Protein AF-A0A928P9W9-F1 (afdb_monomer_lite)

Structure (mmCIF, N/CA/C/O backbone):
data_AF-A0A928P9W9-F1
#
_entry.id   AF-A0A928P9W9-F1
#
loop_
_atom_site.group_PDB
_atom_site.id
_atom_site.type_symbol
_atom_site.label_atom_id
_atom_site.label_alt_id
_atom_site.label_comp_id
_atom_site.label_asym_id
_atom_site.label_entity_id
_atom_site.label_seq_id
_atom_site.pdbx_PDB_ins_code
_atom_site.Cartn_x
_atom_site.Cartn_y
_atom_site.Cartn_z
_atom_site.occupancy
_atom_site.B_iso_or_equiv
_atom_site.auth_seq_id
_atom_site.auth_comp_id
_atom_site.auth_asym_id
_atom_site.auth_atom_id
_atom_site.pdbx_PDB_model_num
ATOM 1 N N . MET A 1 1 ? -30.518 4.451 12.034 1.00 41.06 1 MET A N 1
ATOM 2 C CA . MET A 1 1 ? -30.847 3.120 12.603 1.00 41.06 1 MET A CA 1
ATOM 3 C C . MET A 1 1 ? -29.554 2.446 13.104 1.00 41.06 1 MET A C 1
ATOM 5 O O . MET A 1 1 ? -29.200 1.373 12.666 1.00 41.06 1 MET A O 1
ATOM 9 N N . MET A 1 2 ? -28.668 3.089 13.868 1.00 36.94 2 MET A N 1
ATOM 10 C CA . MET A 1 2 ? -28.712 3.422 15.308 1.00 36.94 2 MET A CA 1
ATOM 11 C C . MET A 1 2 ? -28.886 2.250 16.304 1.00 36.94 2 MET A C 1
ATOM 13 O O . MET A 1 2 ? -29.375 2.470 17.405 1.00 36.94 2 MET A O 1
ATOM 17 N N . LYS A 1 3 ? -28.492 1.011 15.954 1.00 35.53 3 LYS A N 1
ATOM 18 C CA . LYS A 1 3 ? -28.578 -0.139 16.889 1.00 35.53 3 LYS A CA 1
ATOM 19 C C . LYS A 1 3 ? -27.293 -0.951 17.141 1.00 35.53 3 LYS A C 1
ATOM 21 O O . LYS A 1 3 ? -27.354 -1.866 17.950 1.00 35.53 3 LYS A O 1
ATOM 26 N N . ARG A 1 4 ? -26.139 -0.638 16.531 1.00 38.34 4 ARG A N 1
ATOM 27 C CA . ARG A 1 4 ? -24.916 -1.474 16.668 1.00 38.34 4 ARG A CA 1
ATOM 28 C C . ARG A 1 4 ? -23.719 -0.844 17.401 1.00 38.34 4 ARG A C 1
ATOM 30 O O . ARG A 1 4 ? -22.792 -1.563 17.735 1.00 38.34 4 ARG A O 1
ATOM 37 N N . ILE A 1 5 ? -23.755 0.451 17.731 1.00 35.84 5 ILE A N 1
ATOM 38 C CA . ILE A 1 5 ? -22.604 1.164 18.338 1.00 35.84 5 ILE A CA 1
ATOM 39 C C . ILE A 1 5 ? -22.653 1.196 19.882 1.00 35.84 5 ILE A C 1
ATOM 41 O O . ILE A 1 5 ? -21.651 1.455 20.538 1.00 35.84 5 ILE A O 1
ATOM 45 N N . VAL A 1 6 ? -23.786 0.854 20.501 1.00 33.38 6 VAL A N 1
ATOM 46 C CA . VAL A 1 6 ? -23.951 0.980 21.965 1.00 33.38 6 VAL A CA 1
ATOM 47 C C . VAL A 1 6 ? -23.274 -0.156 22.758 1.00 33.38 6 VAL A C 1
ATOM 49 O O . VAL A 1 6 ? -22.995 0.021 23.937 1.00 33.38 6 VAL A O 1
ATOM 52 N N . ALA A 1 7 ? -22.941 -1.298 22.143 1.00 35.22 7 ALA A N 1
ATOM 53 C CA . ALA A 1 7 ? -22.433 -2.460 22.887 1.00 35.22 7 ALA A CA 1
ATOM 54 C C . ALA A 1 7 ? -20.916 -2.429 23.177 1.00 35.22 7 ALA A C 1
ATOM 56 O O . ALA A 1 7 ? -20.499 -2.859 24.247 1.00 35.22 7 ALA A O 1
ATOM 57 N N . VAL A 1 8 ? -20.090 -1.889 22.271 1.00 36.28 8 VAL A N 1
ATOM 58 C CA . VAL A 1 8 ? -18.615 -1.964 22.390 1.00 36.28 8 VAL A CA 1
ATOM 59 C C . VAL A 1 8 ? -18.043 -0.844 23.270 1.00 36.28 8 VAL A C 1
ATOM 61 O O . VAL A 1 8 ? -17.098 -1.061 24.021 1.00 36.28 8 VAL A O 1
ATOM 64 N N . VAL A 1 9 ? -18.662 0.341 23.267 1.00 35.19 9 VAL A N 1
ATOM 65 C CA . VAL A 1 9 ? -18.223 1.474 24.108 1.00 35.19 9 VAL A CA 1
ATOM 66 C C . VAL A 1 9 ? -18.707 1.336 25.561 1.00 35.19 9 VAL A C 1
ATOM 68 O O . VAL A 1 9 ? -18.070 1.851 26.476 1.00 35.19 9 VAL A O 1
ATOM 71 N N . ALA A 1 10 ? -19.781 0.577 25.807 1.00 37.34 10 ALA A N 1
ATOM 72 C CA . ALA A 1 10 ? -20.255 0.296 27.163 1.00 37.34 10 ALA A CA 1
ATOM 73 C C . ALA A 1 10 ? -19.331 -0.665 27.937 1.00 37.34 10 ALA A C 1
ATOM 75 O O . ALA A 1 10 ? -19.242 -0.553 29.155 1.00 37.34 10 ALA A O 1
ATOM 76 N N . ALA A 1 11 ? -18.604 -1.559 27.256 1.00 41.28 11 ALA A N 1
ATOM 77 C CA . ALA A 1 11 ? -17.708 -2.512 27.914 1.00 41.28 11 ALA A CA 1
ATOM 78 C C . ALA A 1 11 ? -16.382 -1.879 28.385 1.00 41.28 11 ALA A C 1
ATOM 80 O O . ALA A 1 11 ? -15.857 -2.276 29.421 1.00 41.28 11 ALA A O 1
ATOM 81 N N . LEU A 1 12 ? -15.866 -0.856 27.687 1.00 41.59 12 LEU A N 1
ATOM 82 C CA . LEU A 1 12 ? -14.620 -0.175 28.082 1.00 41.59 12 LEU A CA 1
ATOM 83 C C . LEU A 1 12 ? -14.811 0.905 29.166 1.00 41.59 12 LEU A C 1
ATOM 85 O O . LEU A 1 12 ? -13.871 1.211 29.895 1.00 41.59 12 LEU A O 1
ATOM 89 N N . LEU A 1 13 ? -16.013 1.475 29.306 1.00 40.91 13 LEU A N 1
ATOM 90 C CA . LEU A 1 13 ? -16.315 2.535 30.286 1.00 40.91 13 LEU A CA 1
ATOM 91 C C . LEU A 1 13 ? -16.830 2.023 31.643 1.00 40.91 13 LEU A C 1
ATOM 93 O O . LEU A 1 13 ? -17.090 2.825 32.539 1.00 40.91 13 LEU A O 1
ATOM 97 N N . LEU A 1 14 ? -16.930 0.707 31.835 1.00 44.78 14 LEU A N 1
ATOM 98 C CA . LEU A 1 14 ? -17.356 0.094 33.100 1.00 44.78 14 LEU A CA 1
ATOM 99 C C . LEU A 1 14 ? -16.199 -0.247 34.055 1.00 44.78 14 LEU A C 1
ATOM 101 O O . LEU A 1 14 ? -16.451 -0.715 35.157 1.00 44.78 14 LEU A O 1
ATOM 105 N N . CYS A 1 15 ? -14.943 0.036 33.691 1.00 46.66 15 CYS A N 1
ATOM 106 C CA . CYS A 1 15 ? -13.786 -0.295 34.536 1.00 46.66 15 CYS A CA 1
ATOM 107 C C . CYS A 1 15 ? -13.430 0.798 35.573 1.00 46.66 15 CYS A C 1
ATOM 109 O O . CYS A 1 15 ? -12.714 0.534 36.534 1.00 46.66 15 CYS A O 1
ATOM 111 N N . LEU A 1 16 ? -13.946 2.031 35.434 1.00 44.78 16 LEU A N 1
ATOM 112 C CA . LEU A 1 16 ? -13.566 3.163 36.302 1.00 44.78 16 LEU A CA 1
ATOM 113 C C . LEU A 1 16 ? -14.567 3.513 37.420 1.00 44.78 16 LEU A C 1
ATOM 115 O O . LEU A 1 16 ? -14.406 4.537 38.083 1.00 44.78 16 LEU A O 1
ATOM 119 N N . SER A 1 17 ? -15.586 2.684 37.663 1.00 43.94 17 SER A N 1
ATOM 120 C CA . SER A 1 17 ? -16.559 2.910 38.748 1.00 43.94 17 SER A CA 1
ATOM 121 C C . SER A 1 17 ? -16.782 1.713 39.678 1.00 43.94 17 SER A C 1
ATOM 123 O O . SER A 1 17 ? -17.616 1.790 40.583 1.00 43.94 17 SER A O 1
ATOM 125 N N . CYS A 1 18 ? -15.989 0.645 39.567 1.00 41.88 18 CYS A N 1
ATOM 126 C CA . CYS A 1 18 ? -16.086 -0.516 40.453 1.00 41.88 18 CYS A CA 1
ATOM 127 C C . CYS A 1 18 ? -15.402 -0.264 41.808 1.00 41.88 18 CYS A C 1
ATOM 129 O O . CYS A 1 18 ? -14.441 -0.924 42.189 1.00 41.88 18 CYS A O 1
ATOM 131 N N . VAL A 1 19 ? -15.962 0.648 42.603 1.00 45.56 19 VAL A N 1
ATOM 132 C CA . VAL A 1 19 ? -15.661 0.831 44.038 1.00 45.56 19 VAL A CA 1
ATOM 133 C C . VAL A 1 19 ? -16.202 -0.355 44.884 1.00 45.56 19 VAL A C 1
ATOM 135 O O . VAL A 1 19 ? -16.338 -0.251 46.100 1.00 45.56 19 VAL A O 1
ATOM 138 N N . ALA A 1 20 ? -16.490 -1.518 44.278 1.00 51.03 20 ALA A N 1
ATOM 139 C CA . ALA A 1 20 ? -17.217 -2.622 44.917 1.00 51.03 20 ALA A CA 1
ATOM 140 C C . ALA A 1 20 ? -16.591 -4.031 44.818 1.00 51.03 20 ALA A C 1
ATOM 142 O O . ALA A 1 20 ? -17.144 -4.945 45.420 1.00 51.03 20 ALA A O 1
ATOM 143 N N . CYS A 1 21 ? -15.433 -4.243 44.185 1.00 44.84 21 CYS A N 1
ATOM 144 C CA . CYS A 1 21 ? -14.754 -5.552 44.221 1.00 44.84 21 CYS A CA 1
ATOM 145 C C . CYS A 1 21 ? -13.629 -5.579 45.271 1.00 44.84 21 CYS A C 1
ATOM 147 O O . CYS A 1 21 ? -12.460 -5.805 44.980 1.00 44.84 21 CYS A O 1
ATOM 149 N N . LYS A 1 22 ? -13.979 -5.331 46.540 1.00 57.56 22 LYS A N 1
ATOM 150 C CA . LYS A 1 22 ? -13.127 -5.680 47.688 1.00 57.56 22 LYS A CA 1
ATOM 151 C C . LYS A 1 22 ? -13.571 -7.037 48.227 1.00 57.56 22 LYS A C 1
ATOM 153 O O . LYS A 1 22 ? -14.550 -7.084 48.964 1.00 57.56 22 LYS A O 1
ATOM 158 N N . GLY A 1 23 ? -12.832 -8.112 47.933 1.00 61.03 23 GLY A N 1
ATOM 159 C CA . GLY A 1 23 ? -12.861 -9.265 48.842 1.00 61.03 23 GLY A CA 1
ATOM 160 C C . GLY A 1 23 ? -12.518 -10.657 48.325 1.00 61.03 23 GLY A C 1
ATOM 161 O O . GLY A 1 23 ? -12.465 -11.551 49.162 1.00 61.03 23 GLY A O 1
ATOM 162 N N . HIS A 1 24 ? -12.277 -10.883 47.034 1.00 73.81 24 HIS A N 1
ATOM 163 C CA . HIS A 1 24 ? -11.923 -12.228 46.567 1.00 73.81 24 HIS A CA 1
ATOM 164 C C . HIS A 1 24 ? -10.738 -12.204 45.606 1.00 73.81 24 HIS A C 1
ATOM 166 O O . HIS A 1 24 ? -10.474 -11.208 44.933 1.00 73.81 24 HIS A O 1
ATOM 172 N N . THR A 1 25 ? -9.981 -13.297 45.600 1.00 81.62 25 THR A N 1
ATOM 173 C CA . THR A 1 25 ? -8.922 -13.520 44.622 1.00 81.62 25 THR A CA 1
ATOM 174 C C . THR A 1 25 ? -9.573 -14.007 43.339 1.00 81.62 25 THR A C 1
ATOM 176 O O . THR A 1 25 ? -10.288 -15.008 43.346 1.00 81.62 25 THR A O 1
ATOM 179 N N . HIS A 1 26 ? -9.319 -13.304 42.241 1.00 82.94 26 HIS A N 1
ATOM 180 C CA . HIS A 1 26 ? -9.860 -13.684 40.948 1.00 82.94 26 HIS A CA 1
ATOM 181 C C . HIS A 1 26 ? -9.295 -15.038 40.514 1.00 82.94 26 HIS A C 1
ATOM 183 O O . HIS A 1 26 ? -8.087 -15.185 40.327 1.00 82.94 26 HIS A O 1
ATOM 189 N N . THR A 1 27 ? -10.183 -16.019 40.357 1.00 89.44 27 THR A N 1
ATOM 190 C CA . THR A 1 27 ? -9.836 -17.349 39.851 1.00 89.44 27 THR A CA 1
ATOM 191 C C . THR A 1 27 ? -10.190 -17.406 38.365 1.00 89.44 27 THR A C 1
ATOM 193 O O . THR A 1 27 ? -11.376 -17.308 38.038 1.00 89.44 27 THR A O 1
ATOM 196 N N . PRO A 1 28 ? -9.207 -17.532 37.453 1.00 89.56 28 PRO A N 1
ATOM 197 C CA . PRO A 1 28 ? -9.479 -17.588 36.023 1.00 89.56 28 PRO A CA 1
ATOM 198 C C . PRO A 1 28 ? -10.284 -18.834 35.656 1.00 89.56 28 PRO A C 1
ATOM 200 O O . PRO A 1 28 ? -9.898 -19.947 36.011 1.00 89.56 28 PRO A O 1
ATOM 203 N N . GLY A 1 29 ? -11.388 -18.637 34.937 1.00 91.06 29 GLY A N 1
ATOM 204 C CA . GLY A 1 29 ? -12.153 -19.709 34.311 1.00 91.06 29 GLY A CA 1
ATOM 205 C C . GLY A 1 29 ? -11.536 -20.191 32.999 1.00 91.06 29 GLY A C 1
ATOM 206 O O . GLY A 1 29 ? -10.377 -19.909 32.680 1.00 91.06 29 GLY A O 1
ATOM 207 N N . ASP A 1 30 ? -12.333 -20.919 32.222 1.00 95.31 30 ASP A N 1
ATOM 208 C CA . ASP A 1 30 ? -11.927 -21.396 30.903 1.00 95.31 30 ASP A CA 1
ATOM 209 C C . ASP A 1 30 ? -11.826 -20.252 29.885 1.00 95.31 30 ASP A C 1
ATOM 211 O O . ASP A 1 30 ? -12.421 -19.183 30.041 1.00 95.31 30 ASP A O 1
ATOM 215 N N . TRP A 1 31 ? -11.053 -20.489 28.823 1.00 92.94 31 TRP A N 1
ATOM 216 C CA . TRP A 1 31 ? -10.989 -19.572 27.691 1.00 92.94 31 TRP A CA 1
ATOM 217 C C . TRP A 1 31 ? -12.330 -19.540 26.956 1.00 92.94 31 TRP A C 1
ATOM 219 O O . TRP A 1 31 ? -12.832 -20.575 26.518 1.00 92.94 31 TRP A O 1
ATOM 229 N N . VAL A 1 32 ? -12.853 -18.335 26.763 1.00 91.12 32 VAL A N 1
ATOM 230 C CA . VAL A 1 32 ? -14.015 -18.030 25.935 1.00 91.12 32 VAL A CA 1
ATOM 231 C C . VAL A 1 32 ? -13.528 -17.307 24.686 1.00 91.12 32 VAL A C 1
ATOM 233 O O . VAL A 1 32 ? -12.766 -16.344 24.778 1.00 91.12 32 VAL A O 1
ATOM 236 N N . THR A 1 33 ? -13.944 -17.786 23.517 1.00 89.56 33 THR A N 1
ATOM 237 C CA . THR A 1 33 ? -13.624 -17.149 22.238 1.00 89.56 33 THR A CA 1
ATOM 238 C C . THR A 1 33 ? -14.549 -15.960 22.009 1.00 89.56 33 THR A C 1
ATOM 240 O O . THR A 1 33 ? -15.768 -16.117 21.988 1.00 89.56 33 THR A O 1
ATOM 243 N N . ASP A 1 34 ? -13.965 -14.777 21.830 1.00 77.31 34 ASP A N 1
ATOM 244 C CA . ASP A 1 34 ? -14.693 -13.542 21.520 1.00 77.31 34 ASP A CA 1
ATOM 245 C C . ASP A 1 34 ? -14.859 -13.363 20.015 1.00 77.31 34 ASP A C 1
ATOM 247 O O . ASP A 1 34 ? -15.929 -13.001 19.526 1.00 77.31 34 ASP A O 1
ATOM 251 N N . LEU A 1 35 ? -13.774 -13.627 19.288 1.00 71.19 35 LEU A N 1
ATOM 252 C CA . LEU A 1 35 ? -13.701 -13.564 17.841 1.00 71.19 35 LEU A CA 1
ATOM 253 C C . LEU A 1 35 ? -12.920 -14.777 17.349 1.00 71.19 35 LEU A C 1
ATOM 255 O O . LEU A 1 35 ? -11.779 -14.993 17.759 1.00 71.19 35 LEU A O 1
ATOM 259 N N . GLU A 1 36 ? -13.533 -15.558 16.467 1.00 77.12 36 GLU A N 1
ATOM 260 C CA . GLU A 1 36 ? -12.864 -16.686 15.822 1.00 77.12 36 GLU A CA 1
ATOM 261 C C . GLU A 1 36 ? -11.711 -16.190 14.940 1.00 77.12 36 GLU A C 1
ATOM 263 O O . GLU A 1 36 ? -11.822 -15.163 14.268 1.00 77.12 36 GLU A O 1
ATOM 268 N N . ALA A 1 37 ? -10.595 -16.920 14.934 1.00 67.06 37 ALA A N 1
ATOM 269 C CA . ALA A 1 37 ? -9.509 -16.632 14.002 1.00 67.06 37 ALA A CA 1
ATOM 270 C C . ALA A 1 37 ? -9.923 -16.991 12.570 1.00 67.06 37 ALA A C 1
ATOM 272 O O . ALA A 1 37 ? -10.557 -18.022 12.341 1.00 67.06 37 ALA A O 1
ATOM 273 N N . THR A 1 38 ? -9.513 -16.173 11.600 1.00 65.00 38 THR A N 1
ATOM 274 C CA . THR A 1 38 ? -9.689 -16.462 10.171 1.00 65.00 38 THR A CA 1
ATOM 275 C C . THR A 1 38 ? -8.364 -16.915 9.550 1.00 65.00 38 THR A C 1
ATOM 277 O O . THR A 1 38 ? -7.340 -17.055 10.224 1.00 65.00 38 THR A O 1
ATOM 280 N N . CYS A 1 39 ? -8.370 -17.195 8.247 1.00 61.84 39 CYS A N 1
ATOM 281 C CA . CYS A 1 39 ? -7.163 -17.518 7.479 1.00 61.84 39 CYS A CA 1
ATOM 282 C C . CYS A 1 39 ? -6.266 -16.295 7.193 1.00 61.84 39 CYS A C 1
ATOM 284 O O . CYS A 1 39 ? -5.175 -16.458 6.646 1.00 61.84 39 CYS A O 1
ATOM 286 N N . VAL A 1 40 ? -6.716 -15.080 7.540 1.00 56.81 40 VAL A N 1
ATOM 287 C CA . VAL A 1 40 ? -5.958 -13.822 7.369 1.00 56.81 40 VAL A CA 1
ATOM 288 C C . VAL A 1 40 ? -5.865 -12.980 8.644 1.00 56.81 40 VAL A C 1
ATOM 290 O O . VAL A 1 40 ? -4.886 -12.256 8.811 1.00 56.81 40 VAL A O 1
ATOM 293 N N . ALA A 1 41 ? -6.821 -13.106 9.569 1.00 59.53 41 ALA A N 1
ATOM 294 C CA . ALA A 1 41 ? -6.863 -12.343 10.811 1.00 59.53 41 ALA A CA 1
ATOM 295 C C . ALA A 1 41 ? -6.787 -13.244 12.048 1.00 59.53 41 ALA A C 1
ATOM 297 O O . ALA A 1 41 ? -7.400 -14.311 12.118 1.00 59.53 41 ALA A O 1
ATOM 298 N N . LYS A 1 42 ? -6.041 -12.787 13.057 1.00 70.19 42 LYS A N 1
ATOM 299 C CA . LYS A 1 42 ? -6.032 -13.418 14.379 1.00 70.19 42 LYS A CA 1
ATOM 300 C C . LYS A 1 42 ? -7.395 -13.235 15.051 1.00 70.19 42 LYS A C 1
ATOM 302 O O . LYS A 1 42 ? -8.000 -12.172 14.943 1.00 70.19 42 LYS A O 1
ATOM 307 N N . GLY A 1 43 ? -7.838 -14.253 15.777 1.00 77.69 43 GLY A N 1
ATOM 308 C CA . GLY A 1 43 ? -9.006 -14.169 16.652 1.00 77.69 43 GLY A CA 1
ATOM 309 C C . GLY A 1 43 ? -8.638 -13.621 18.030 1.00 77.69 43 GLY A C 1
ATOM 310 O O . GLY A 1 43 ? -7.460 -13.433 18.349 1.00 77.69 43 GLY A O 1
ATOM 311 N N . THR A 1 44 ? -9.632 -13.417 18.886 1.00 84.06 44 THR A N 1
ATOM 312 C CA . THR A 1 44 ? -9.435 -12.977 20.274 1.00 84.06 44 THR A CA 1
ATOM 313 C C . THR A 1 44 ? -10.220 -13.851 21.238 1.00 84.06 44 THR A C 1
ATOM 315 O O . THR A 1 44 ? -11.276 -14.388 20.904 1.00 84.06 44 THR A O 1
ATOM 318 N N . LYS A 1 45 ? -9.692 -13.998 22.450 1.00 90.31 45 LYS A N 1
ATOM 319 C CA . LYS A 1 45 ? -10.301 -14.767 23.534 1.00 90.31 45 LYS A CA 1
ATOM 320 C C . LYS A 1 45 ? -10.015 -14.128 24.886 1.00 90.31 45 LYS A C 1
ATOM 322 O O . LYS A 1 45 ? -9.008 -13.434 25.052 1.00 90.31 45 LYS A O 1
ATOM 327 N N . HIS A 1 46 ? -10.830 -14.454 25.878 1.00 94.19 46 HIS A N 1
ATOM 328 C CA . HIS A 1 46 ? -10.637 -14.026 27.259 1.00 94.19 46 HIS A CA 1
ATOM 329 C C . HIS A 1 46 ? -10.927 -15.148 28.260 1.00 94.19 46 HIS A C 1
ATOM 331 O O . HIS A 1 46 ? -11.553 -16.151 27.927 1.00 94.19 46 HIS A O 1
ATOM 337 N N . LYS A 1 47 ? -10.472 -14.976 29.502 1.00 90.56 47 LYS A N 1
ATOM 338 C CA . LYS A 1 47 ? -10.959 -15.725 30.665 1.00 90.56 47 LYS A CA 1
ATOM 339 C C . LYS A 1 47 ? -11.710 -14.782 31.585 1.00 90.56 47 LYS A C 1
ATOM 341 O O . LYS A 1 47 ? -11.209 -13.704 31.911 1.00 90.56 47 LYS A O 1
ATOM 346 N N . ALA A 1 48 ? -12.868 -15.225 32.051 1.00 89.75 48 ALA A N 1
ATOM 347 C CA . ALA A 1 48 ? -13.629 -14.548 33.088 1.00 89.75 48 ALA A CA 1
ATOM 348 C C . ALA A 1 48 ? -13.356 -15.183 34.461 1.00 89.75 48 ALA A C 1
ATOM 350 O O . ALA A 1 48 ? -13.096 -16.384 34.558 1.00 89.75 48 ALA A O 1
ATOM 351 N N . CYS A 1 49 ? -13.422 -14.391 35.529 1.00 89.12 49 CYS A N 1
ATOM 352 C CA . CYS A 1 49 ? -13.409 -14.890 36.897 1.00 89.12 49 CYS A CA 1
ATOM 353 C C . CYS A 1 49 ? -14.610 -15.818 37.107 1.00 89.12 49 CYS A C 1
ATOM 355 O O . CYS A 1 49 ? -15.744 -15.428 36.826 1.00 89.12 49 CYS A O 1
ATOM 357 N N . THR A 1 50 ? -14.384 -17.018 37.639 1.00 88.25 50 THR A N 1
ATOM 358 C CA . THR A 1 50 ? -15.463 -17.992 37.882 1.00 88.25 50 THR A CA 1
ATOM 359 C C . THR A 1 50 ? -16.481 -17.526 38.925 1.00 88.25 50 THR A C 1
ATOM 361 O O . THR A 1 50 ? -17.596 -18.041 38.952 1.00 88.25 50 THR A O 1
ATOM 364 N N . GLU A 1 51 ? -16.118 -16.554 39.767 1.00 86.25 51 GLU A N 1
ATOM 365 C CA . GLU A 1 51 ? -16.983 -16.029 40.827 1.00 86.25 51 GLU A CA 1
ATOM 366 C C . GLU A 1 51 ? -17.730 -14.752 40.417 1.00 86.25 51 GLU A C 1
ATOM 368 O O . GLU A 1 51 ? -18.944 -14.672 40.596 1.00 86.25 51 GLU A O 1
ATOM 373 N N . CYS A 1 52 ? -17.032 -13.750 39.868 1.00 87.62 52 CYS A N 1
ATOM 374 C CA . CYS A 1 52 ? -17.632 -12.447 39.548 1.00 87.62 52 CYS A CA 1
ATOM 375 C C . CYS A 1 52 ? -17.831 -12.176 38.050 1.00 87.62 52 CYS A C 1
ATOM 377 O O . CYS A 1 52 ? -18.469 -11.187 37.697 1.00 87.62 52 CYS A O 1
ATOM 379 N N . GLY A 1 53 ? -17.292 -13.020 37.167 1.00 81.56 53 GLY A N 1
ATOM 380 C CA . GLY A 1 53 ? -17.401 -12.853 35.717 1.00 81.56 53 GLY A CA 1
ATOM 381 C C . GLY A 1 53 ? -16.521 -11.753 35.112 1.00 81.56 53 GLY A C 1
ATOM 382 O O . GLY A 1 53 ? -16.580 -11.547 33.904 1.00 81.56 53 GLY A O 1
ATOM 383 N N . GLU A 1 54 ? -15.697 -11.051 35.900 1.00 82.50 54 GLU A N 1
ATOM 384 C CA . GLU A 1 54 ? -14.770 -10.043 35.364 1.00 82.50 54 GLU A CA 1
ATOM 385 C C . GLU A 1 54 ? -13.680 -10.683 34.500 1.00 82.50 54 GLU A C 1
ATOM 387 O O . GLU A 1 54 ? -13.166 -11.750 34.833 1.00 82.50 54 GLU A O 1
ATOM 392 N N . THR A 1 55 ? -13.294 -10.019 33.411 1.00 85.88 55 THR A N 1
ATOM 393 C CA . THR A 1 55 ? -12.188 -10.466 32.562 1.00 85.88 55 THR A CA 1
ATOM 394 C C . THR A 1 55 ? -10.866 -10.361 33.311 1.00 85.88 55 THR A C 1
ATOM 396 O O . THR A 1 55 ? -10.465 -9.278 33.730 1.00 85.88 55 THR A O 1
ATOM 399 N N . VAL A 1 56 ? -10.173 -11.488 33.454 1.00 90.69 56 VAL A N 1
ATOM 400 C CA . VAL A 1 56 ? -8.916 -11.587 34.215 1.00 90.69 56 VAL A CA 1
ATOM 401 C C . VAL A 1 56 ? -7.709 -11.852 33.323 1.00 90.69 56 VAL A C 1
ATOM 403 O O . VAL A 1 56 ? -6.590 -11.502 33.684 1.00 90.69 56 VAL A O 1
ATOM 406 N N . GLU A 1 57 ? -7.931 -12.438 32.146 1.00 89.00 57 GLU A N 1
ATOM 407 C CA . GLU A 1 57 ? -6.906 -12.652 31.125 1.00 89.00 57 GLU A CA 1
ATOM 408 C C . GLU A 1 57 ? -7.507 -12.440 29.735 1.00 89.00 57 GLU A C 1
ATOM 410 O O . GLU A 1 57 ? -8.651 -12.815 29.478 1.00 89.00 57 GLU A O 1
ATOM 415 N N . THR A 1 58 ? -6.711 -11.889 28.822 1.00 88.75 58 THR A N 1
ATOM 416 C CA . THR A 1 58 ? -7.025 -11.764 27.393 1.00 88.75 58 THR A CA 1
ATOM 417 C C . THR A 1 58 ? -5.906 -12.390 26.575 1.00 88.75 58 THR A C 1
ATOM 419 O O . THR A 1 58 ? -4.741 -12.335 26.970 1.00 88.75 58 THR A O 1
ATOM 422 N N . GLY A 1 59 ? -6.235 -12.967 25.425 1.00 81.69 59 GLY A N 1
ATOM 423 C CA . GLY A 1 59 ? -5.261 -13.585 24.538 1.00 81.69 59 GLY A CA 1
ATOM 424 C C . GLY A 1 59 ? -5.693 -13.540 23.079 1.00 81.69 59 GLY A C 1
ATOM 425 O O . GLY A 1 59 ? -6.876 -13.438 22.760 1.00 81.69 59 GLY A O 1
ATOM 426 N N . GLU A 1 60 ? -4.715 -13.647 22.189 1.00 82.12 60 GLU A N 1
ATOM 427 C CA . GLU A 1 60 ? -4.953 -13.790 20.755 1.00 82.12 60 GLU A CA 1
ATOM 428 C C . GLU A 1 60 ? -5.091 -15.272 20.381 1.00 82.12 60 GLU A C 1
ATOM 430 O O . GLU A 1 60 ? -4.479 -16.159 20.991 1.00 82.12 60 GLU A O 1
ATOM 435 N N . ILE A 1 61 ? -5.892 -15.542 19.356 1.00 80.38 61 ILE A N 1
ATOM 436 C CA . ILE A 1 61 ? -5.945 -16.825 18.661 1.00 80.38 61 ILE A CA 1
ATOM 437 C C . ILE A 1 61 ? -5.145 -16.644 17.364 1.00 80.38 61 ILE A C 1
ATOM 439 O O . ILE A 1 61 ? -5.524 -15.803 16.546 1.00 80.38 61 ILE A O 1
ATOM 443 N N . PRO A 1 62 ? -4.032 -17.374 17.161 1.00 65.88 62 PRO A N 1
ATOM 444 C CA . PRO A 1 62 ? -3.278 -17.309 15.912 1.00 65.88 62 PRO A CA 1
ATOM 445 C C . PRO A 1 62 ? -4.177 -17.622 14.712 1.00 65.88 62 PRO A C 1
ATOM 447 O O . PRO A 1 62 ? -5.139 -18.375 14.847 1.00 65.88 62 PRO A O 1
ATOM 450 N N . VAL A 1 63 ? -3.843 -17.075 13.541 1.00 58.06 63 VAL A N 1
ATOM 451 C CA . VAL A 1 63 ? -4.508 -17.438 12.279 1.00 58.06 63 VAL A CA 1
ATOM 452 C C . VAL A 1 63 ? -4.555 -18.960 12.131 1.00 58.06 63 VAL A C 1
ATOM 454 O O . VAL A 1 63 ? -3.543 -19.638 12.322 1.00 58.06 63 VAL A O 1
ATOM 457 N N . ALA A 1 64 ? -5.742 -19.493 11.827 1.00 57.81 64 ALA A N 1
ATOM 458 C CA . ALA A 1 64 ? -6.016 -20.933 11.870 1.00 57.81 64 ALA A CA 1
ATOM 459 C C . ALA A 1 64 ? -5.147 -21.736 10.884 1.00 57.81 64 ALA A C 1
ATOM 461 O O . ALA A 1 64 ? -4.884 -22.915 11.116 1.00 57.81 64 ALA A O 1
ATOM 462 N N . GLN A 1 65 ? -4.704 -21.071 9.812 1.00 55.38 65 GLN A N 1
ATOM 463 C CA . GLN A 1 65 ? -3.660 -21.443 8.858 1.00 55.38 65 GLN A CA 1
ATOM 464 C C . GLN A 1 65 ? -3.428 -20.246 7.921 1.00 55.38 65 GLN A C 1
ATOM 466 O O . GLN A 1 65 ? -4.358 -19.477 7.670 1.00 55.38 65 GLN A O 1
ATOM 471 N N . THR A 1 66 ? -2.207 -20.083 7.401 1.00 52.56 66 THR A N 1
ATOM 472 C CA . THR A 1 66 ? -1.919 -19.112 6.334 1.00 52.56 66 THR A CA 1
ATOM 473 C C . THR A 1 66 ? -2.809 -19.411 5.128 1.00 52.56 66 THR A C 1
ATOM 475 O O . THR A 1 66 ? -3.065 -20.574 4.824 1.00 52.56 66 THR A O 1
ATOM 478 N N . HIS A 1 67 ? -3.293 -18.377 4.444 1.00 52.25 67 HIS A N 1
ATOM 479 C CA . HIS A 1 67 ? -4.033 -18.527 3.194 1.00 52.25 67 HIS A CA 1
ATOM 480 C C . HIS A 1 67 ? -3.251 -19.410 2.206 1.00 52.25 67 HIS A C 1
ATOM 482 O O . HIS A 1 67 ? -2.161 -19.041 1.776 1.00 52.25 67 HIS A O 1
ATOM 488 N N . MET A 1 68 ? -3.799 -20.578 1.871 1.00 53.59 68 MET A N 1
ATOM 489 C CA . MET A 1 68 ? -3.235 -21.498 0.884 1.00 53.59 68 MET A CA 1
ATOM 490 C C . MET A 1 68 ? -4.238 -21.626 -0.252 1.00 53.59 68 MET A C 1
ATOM 492 O O . MET A 1 68 ? -5.414 -21.880 -0.003 1.00 53.59 68 MET A O 1
ATOM 496 N N . PHE A 1 69 ? -3.799 -21.415 -1.487 1.00 54.22 69 PHE A N 1
ATOM 497 C CA . PHE A 1 69 ? 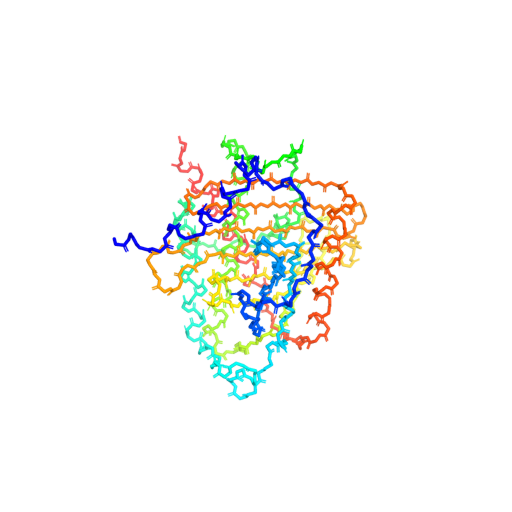-4.677 -21.459 -2.652 1.00 54.22 69 PHE A CA 1
ATOM 498 C C . PHE A 1 69 ? -4.454 -22.742 -3.444 1.00 54.22 69 PHE A C 1
ATOM 500 O O . PHE A 1 69 ? -3.322 -23.155 -3.690 1.00 54.22 69 PHE A O 1
ATOM 507 N N . ALA A 1 70 ? -5.556 -23.369 -3.851 1.00 42.91 70 ALA A N 1
ATOM 508 C CA . ALA A 1 70 ? -5.559 -24.473 -4.796 1.00 42.91 70 ALA A CA 1
ATOM 509 C C . ALA A 1 70 ? -6.726 -24.278 -5.769 1.00 42.91 70 ALA A C 1
ATOM 511 O O . ALA A 1 70 ? -7.880 -24.216 -5.351 1.00 42.91 70 ALA A O 1
ATOM 512 N N . ASN A 1 71 ? -6.429 -24.204 -7.070 1.00 42.38 71 ASN A N 1
ATOM 513 C CA . ASN A 1 71 ? -7.421 -24.016 -8.138 1.00 42.38 71 ASN A CA 1
ATOM 514 C C . ASN A 1 71 ? -8.289 -22.752 -7.977 1.00 42.38 71 ASN A C 1
ATOM 516 O O . ASN A 1 71 ? -9.503 -22.818 -8.161 1.00 42.38 71 ASN A O 1
ATOM 520 N N . GLY A 1 72 ? -7.687 -21.619 -7.606 1.00 49.38 72 GLY A N 1
ATOM 521 C CA . GLY A 1 72 ? -8.415 -20.354 -7.495 1.00 49.38 72 GLY A CA 1
ATOM 522 C C . GLY A 1 72 ? -9.383 -20.291 -6.316 1.00 49.38 72 GLY A C 1
ATOM 523 O O . GLY A 1 72 ? -10.309 -19.492 -6.326 1.00 49.38 72 GLY A O 1
ATOM 524 N N . VAL A 1 73 ? -9.221 -21.153 -5.310 1.00 53.00 73 VAL A N 1
ATOM 525 C CA . VAL A 1 73 ? -10.012 -21.149 -4.077 1.00 53.00 73 VAL A CA 1
ATOM 526 C C . VAL A 1 73 ? -9.070 -21.364 -2.901 1.00 53.00 73 VAL A C 1
ATOM 528 O O . VAL A 1 73 ? -8.182 -22.220 -2.939 1.00 53.00 73 VAL A O 1
ATOM 531 N N . CYS A 1 74 ? -9.259 -20.592 -1.834 1.00 62.69 74 CYS A N 1
ATOM 532 C CA . CYS A 1 74 ? -8.541 -20.814 -0.590 1.00 62.69 74 CYS A CA 1
ATOM 533 C C . CYS A 1 74 ? -8.896 -22.193 -0.027 1.00 62.69 74 CYS A C 1
ATOM 535 O O . CYS A 1 74 ? -10.049 -22.456 0.314 1.00 62.69 74 CYS A O 1
ATOM 537 N N . SER A 1 75 ? -7.905 -23.065 0.132 1.00 59.75 75 SER A N 1
ATOM 538 C CA . SER A 1 75 ? -8.083 -24.405 0.688 1.00 59.75 75 SER A CA 1
ATOM 539 C C . SER A 1 75 ? -8.432 -24.393 2.180 1.00 59.75 75 SER A C 1
ATOM 541 O O . SER A 1 75 ? -8.796 -25.436 2.718 1.00 59.75 75 SER A O 1
ATOM 543 N N . VAL A 1 76 ? -8.317 -23.236 2.846 1.00 61.16 76 VAL A N 1
ATOM 544 C CA . VAL A 1 76 ? -8.639 -23.046 4.269 1.00 61.16 76 VAL A CA 1
ATOM 545 C C . VAL A 1 76 ? -10.050 -22.476 4.458 1.00 61.16 76 VAL A C 1
ATOM 547 O O . VAL A 1 76 ? -10.812 -23.014 5.255 1.00 61.16 76 VAL A O 1
ATOM 550 N N . CYS A 1 77 ? -10.429 -21.413 3.734 1.00 64.75 77 CYS A N 1
ATOM 551 C CA . CYS A 1 77 ? -11.722 -20.731 3.930 1.00 64.75 77 CYS A CA 1
ATOM 552 C C . CYS A 1 77 ? -12.737 -20.907 2.791 1.00 64.75 77 CYS A C 1
ATOM 554 O O . CYS A 1 77 ? -13.881 -20.479 2.928 1.00 64.75 77 CYS A O 1
ATOM 556 N N . GLY A 1 78 ? -12.354 -21.521 1.669 1.00 56.47 78 GLY A N 1
ATOM 557 C CA . GLY A 1 78 ? -13.261 -21.818 0.557 1.00 56.47 78 GLY A CA 1
ATOM 558 C C . GLY A 1 78 ? -13.685 -20.611 -0.287 1.00 56.47 78 GLY A C 1
ATOM 559 O O . GLY A 1 78 ? -14.509 -20.773 -1.186 1.00 56.47 78 GLY A O 1
ATOM 560 N N . LYS A 1 79 ? -13.147 -19.411 -0.027 1.00 60.47 79 LYS A N 1
ATOM 561 C CA . LYS A 1 79 ? -13.383 -18.225 -0.864 1.00 60.47 79 LYS A CA 1
ATOM 562 C C . LYS A 1 79 ? -12.568 -18.308 -2.155 1.00 60.47 79 LYS A C 1
ATOM 564 O O . LYS A 1 79 ? -11.397 -18.693 -2.114 1.00 60.47 79 LYS A O 1
ATOM 569 N N . ALA A 1 80 ? -13.205 -17.967 -3.274 1.00 55.50 80 ALA A N 1
ATOM 570 C CA . ALA A 1 80 ? -12.555 -17.887 -4.576 1.00 55.50 80 ALA A CA 1
ATOM 571 C C . ALA A 1 80 ? -11.506 -16.763 -4.603 1.00 55.50 80 ALA A C 1
ATOM 573 O O . ALA A 1 80 ? -11.631 -15.773 -3.877 1.00 55.50 80 ALA A O 1
ATOM 574 N N . GLU A 1 81 ? -10.481 -16.926 -5.436 1.00 63.81 81 GLU A N 1
ATOM 575 C CA . GLU A 1 81 ? -9.665 -15.819 -5.918 1.00 63.81 81 GLU A CA 1
ATOM 576 C C . GLU A 1 81 ? -10.590 -14.771 -6.536 1.00 63.81 81 GLU A C 1
ATOM 578 O O . GLU A 1 81 ? -11.605 -15.088 -7.158 1.00 63.81 81 GLU A O 1
ATOM 583 N N . TYR A 1 82 ? -10.245 -13.507 -6.336 1.00 67.06 82 TYR A N 1
ATOM 584 C CA . TYR A 1 82 ? -10.866 -12.443 -7.101 1.00 67.06 82 TYR A CA 1
ATOM 585 C C . TYR A 1 82 ? -10.433 -12.593 -8.557 1.00 67.06 82 TYR A C 1
ATOM 587 O O . TYR A 1 82 ? -9.242 -12.756 -8.835 1.00 67.06 82 TYR A O 1
ATOM 595 N N . GLU A 1 83 ? -11.385 -12.510 -9.485 1.00 73.19 83 GLU A N 1
ATOM 596 C CA . GLU A 1 83 ? -11.057 -12.444 -10.906 1.00 73.19 83 GLU A CA 1
ATOM 597 C C . GLU A 1 83 ? -10.139 -11.242 -11.158 1.00 73.19 83 GLU A C 1
ATOM 599 O O . GLU A 1 83 ? -10.251 -10.207 -10.490 1.00 73.19 83 GLU A O 1
ATOM 604 N N . LYS A 1 84 ? -9.235 -11.338 -12.143 1.00 77.25 84 LYS A N 1
ATOM 605 C CA . LYS A 1 84 ? -8.279 -10.250 -12.426 1.00 77.25 84 LYS A CA 1
ATOM 606 C C . LYS A 1 84 ? -8.972 -8.894 -12.595 1.00 77.25 84 LYS A C 1
ATOM 608 O O . LYS A 1 84 ? -8.502 -7.876 -12.094 1.00 77.25 84 LYS A O 1
ATOM 613 N N . ALA A 1 85 ? -10.114 -8.902 -13.281 1.00 82.25 85 ALA A N 1
ATOM 614 C CA . ALA A 1 85 ? -10.927 -7.719 -13.527 1.00 82.25 85 ALA A CA 1
ATOM 615 C C . ALA A 1 85 ? -11.494 -7.109 -12.231 1.00 82.25 85 ALA A C 1
ATOM 617 O O . ALA A 1 85 ? -11.568 -5.882 -12.108 1.00 82.25 85 ALA A O 1
ATOM 618 N N . ASP A 1 86 ? -11.846 -7.943 -11.251 1.00 84.50 86 ASP A N 1
ATOM 619 C CA . ASP A 1 86 ? -12.336 -7.487 -9.951 1.00 84.50 86 ASP A CA 1
ATOM 620 C C . ASP A 1 86 ? -11.196 -6.861 -9.149 1.00 84.50 86 ASP A C 1
ATOM 622 O O . ASP A 1 86 ? -11.343 -5.750 -8.642 1.00 84.50 86 ASP A O 1
ATOM 626 N N . LEU A 1 87 ? -10.025 -7.509 -9.109 1.00 83.56 87 LEU A N 1
ATOM 627 C CA . LEU A 1 87 ? -8.829 -6.945 -8.474 1.00 83.56 87 LEU A CA 1
ATOM 628 C C . LEU A 1 87 ? -8.448 -5.605 -9.105 1.00 83.56 87 LEU A C 1
ATOM 630 O O . LEU A 1 87 ? -8.299 -4.606 -8.401 1.00 83.56 87 LEU A O 1
ATOM 634 N N . ALA A 1 88 ? -8.360 -5.551 -10.432 1.00 87.38 88 ALA A N 1
ATOM 635 C CA . ALA A 1 88 ? -8.095 -4.322 -11.167 1.00 87.38 88 ALA A CA 1
ATOM 636 C C . ALA A 1 88 ? -9.055 -3.193 -10.770 1.00 87.38 88 ALA A C 1
ATOM 638 O O . ALA A 1 88 ? -8.632 -2.067 -10.489 1.00 87.38 88 ALA A O 1
ATOM 639 N N . THR A 1 89 ? -10.350 -3.502 -10.709 1.00 90.50 89 THR A N 1
ATOM 640 C CA . THR A 1 89 ? -11.390 -2.545 -10.328 1.00 90.50 89 THR A CA 1
ATOM 641 C C . 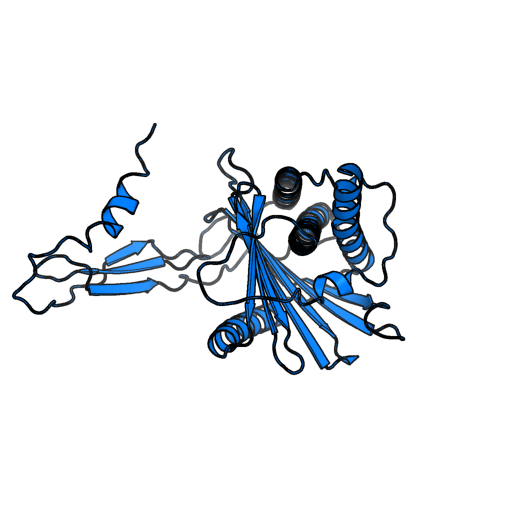THR A 1 89 ? -11.214 -2.079 -8.885 1.00 90.50 89 THR A C 1
ATOM 643 O O . THR A 1 89 ? -11.246 -0.874 -8.627 1.00 90.50 89 THR A O 1
ATOM 646 N N . ILE A 1 90 ? -10.978 -3.005 -7.955 1.00 89.31 90 ILE A N 1
ATOM 647 C CA . ILE A 1 90 ? -10.810 -2.733 -6.524 1.00 89.31 90 ILE A CA 1
ATOM 648 C C . ILE A 1 90 ? -9.632 -1.787 -6.282 1.00 89.31 90 ILE A C 1
ATOM 650 O O . ILE A 1 90 ? -9.810 -0.715 -5.698 1.00 89.31 90 ILE A O 1
ATOM 654 N N . TYR A 1 91 ? -8.442 -2.145 -6.769 1.00 90.94 91 TYR A N 1
ATOM 655 C CA . TYR A 1 91 ? -7.219 -1.374 -6.541 1.00 90.94 91 TYR A CA 1
ATOM 656 C C . TYR A 1 91 ? -7.332 0.045 -7.118 1.00 90.94 91 TYR A C 1
ATOM 658 O O . TYR A 1 91 ? -7.042 1.029 -6.432 1.00 90.94 91 TYR A O 1
ATOM 666 N N . LYS A 1 92 ? -7.837 0.183 -8.350 1.00 91.44 92 LYS A N 1
ATOM 667 C CA . LYS A 1 92 ? -7.977 1.497 -8.997 1.00 91.44 92 LYS A CA 1
ATOM 668 C C . LYS A 1 92 ? -9.066 2.356 -8.369 1.00 91.44 92 LYS A C 1
ATOM 670 O O . LYS A 1 92 ? -8.887 3.565 -8.237 1.00 91.44 92 LYS A O 1
ATOM 675 N N . THR A 1 93 ? -10.182 1.759 -7.954 1.00 92.50 93 THR A N 1
ATOM 676 C CA . THR A 1 93 ? -11.253 2.504 -7.275 1.00 92.50 93 THR A CA 1
ATOM 677 C C . THR A 1 93 ? -10.768 3.020 -5.927 1.00 92.50 93 THR A C 1
ATOM 679 O O . THR A 1 93 ? -10.928 4.206 -5.640 1.00 92.50 93 THR A O 1
ATOM 682 N N . ALA A 1 94 ? -10.089 2.179 -5.143 1.00 93.00 94 ALA A N 1
ATOM 683 C CA . ALA A 1 94 ? -9.547 2.582 -3.853 1.00 93.00 94 ALA A CA 1
ATOM 684 C C . ALA A 1 94 ? -8.528 3.723 -3.977 1.00 93.00 94 ALA A C 1
ATOM 686 O O . ALA A 1 94 ? -8.630 4.714 -3.249 1.00 93.00 94 ALA A O 1
ATOM 687 N N . ALA A 1 95 ? -7.602 3.634 -4.938 1.00 92.19 95 ALA A N 1
ATOM 688 C CA . ALA A 1 95 ? -6.646 4.703 -5.221 1.00 92.19 95 ALA A CA 1
ATOM 689 C C . ALA A 1 95 ? -7.341 6.020 -5.609 1.00 92.19 95 ALA A C 1
ATOM 691 O O . ALA A 1 95 ? -7.038 7.072 -5.042 1.00 92.19 95 ALA A O 1
ATOM 692 N N . LYS A 1 96 ? -8.336 5.963 -6.504 1.00 90.25 96 LYS A N 1
ATOM 693 C CA . LYS A 1 96 ? -9.103 7.141 -6.940 1.00 90.25 96 LYS A CA 1
ATOM 694 C C . LYS A 1 96 ? -9.860 7.812 -5.806 1.00 90.25 96 LYS A C 1
ATOM 696 O O . LYS A 1 96 ? -9.803 9.035 -5.677 1.00 90.25 96 LYS A O 1
ATOM 701 N N . THR A 1 97 ? -10.532 7.036 -4.960 1.00 91.81 97 THR A N 1
ATOM 702 C CA . THR A 1 97 ? -11.193 7.574 -3.766 1.00 91.81 97 THR A CA 1
ATOM 703 C C . THR A 1 97 ? -10.173 8.206 -2.816 1.00 91.81 97 THR A C 1
ATOM 705 O O . THR A 1 97 ? -10.417 9.288 -2.286 1.00 91.81 97 THR A O 1
ATOM 708 N N . ALA A 1 98 ? -9.000 7.591 -2.638 1.00 90.94 98 ALA A N 1
ATOM 709 C CA . ALA A 1 98 ? -7.951 8.133 -1.778 1.00 90.94 98 ALA A CA 1
ATOM 710 C C . ALA A 1 98 ? -7.425 9.487 -2.281 1.00 90.94 98 ALA A C 1
ATOM 712 O O . ALA A 1 98 ? -7.274 10.423 -1.496 1.00 90.94 98 ALA A O 1
ATOM 713 N N . TRP A 1 99 ? -7.232 9.650 -3.591 1.00 88.81 99 TRP A N 1
ATOM 714 C CA . TRP A 1 99 ? -6.850 10.943 -4.165 1.00 88.81 99 TRP A CA 1
ATOM 715 C C . TRP A 1 99 ? -7.923 12.022 -4.015 1.00 88.81 99 TRP A C 1
ATOM 717 O O . TRP A 1 99 ? -7.590 13.190 -3.793 1.00 88.81 99 TRP A O 1
ATOM 727 N N . GLN A 1 100 ? -9.205 11.649 -4.090 1.00 87.50 100 GLN A N 1
ATOM 728 C CA . GLN A 1 100 ? -10.311 12.572 -3.823 1.00 87.50 100 GLN A CA 1
ATOM 729 C C . GLN A 1 100 ? -10.274 13.083 -2.380 1.00 87.50 100 GLN A C 1
ATOM 731 O O . GLN A 1 100 ? -10.409 14.288 -2.172 1.00 87.50 100 GLN A O 1
ATOM 736 N N . VAL A 1 101 ? -10.002 12.209 -1.402 1.00 88.25 101 VAL A N 1
ATOM 737 C CA . VAL A 1 101 ? -9.819 12.603 0.010 1.00 88.25 101 VAL A CA 1
ATOM 738 C C . VAL A 1 101 ? -8.652 13.587 0.169 1.00 88.25 101 VAL A C 1
ATOM 740 O O . VAL A 1 101 ? -8.744 14.539 0.942 1.00 88.25 101 VAL A O 1
ATOM 743 N N . LEU A 1 102 ? -7.567 13.420 -0.598 1.00 84.75 102 LEU A N 1
ATOM 744 C CA . LEU A 1 102 ? -6.437 14.358 -0.589 1.00 84.75 102 LEU A CA 1
ATOM 745 C C . LEU A 1 102 ? -6.722 15.695 -1.288 1.00 84.75 102 LEU A C 1
ATOM 747 O O . LEU A 1 102 ? -5.963 16.649 -1.089 1.00 84.75 102 LEU A O 1
ATOM 751 N N . GLY A 1 103 ? -7.766 15.767 -2.119 1.00 82.44 103 GLY A N 1
ATOM 752 C CA . GLY A 1 103 ? -7.991 16.877 -3.045 1.00 82.44 103 GLY A CA 1
ATOM 753 C C . GLY A 1 103 ? -6.923 16.968 -4.143 1.00 82.44 103 GLY A C 1
ATOM 754 O O . GLY A 1 103 ? -6.677 18.055 -4.658 1.00 82.44 103 GLY A O 1
ATOM 755 N N . ALA A 1 104 ? -6.261 15.853 -4.474 1.00 72.31 104 ALA A N 1
ATOM 756 C CA . ALA A 1 104 ? -5.120 15.816 -5.395 1.00 72.31 104 ALA A CA 1
ATOM 757 C C . ALA A 1 104 ? -5.515 15.729 -6.886 1.00 72.31 104 ALA A C 1
ATOM 759 O O . ALA A 1 104 ? -4.650 15.842 -7.751 1.00 72.31 104 ALA A O 1
ATOM 760 N N . GLY A 1 105 ? -6.805 15.547 -7.200 1.00 77.00 105 GLY A N 1
ATOM 761 C CA . GLY A 1 105 ? -7.247 15.179 -8.552 1.00 77.00 105 GLY A CA 1
ATOM 762 C C . GLY A 1 105 ? -6.838 13.745 -8.918 1.00 77.00 105 GLY A C 1
ATOM 763 O O . GLY A 1 105 ? -6.328 13.021 -8.072 1.00 77.00 105 GLY A O 1
ATOM 764 N N . ASP A 1 106 ? -7.090 13.313 -10.157 1.00 78.12 106 ASP A N 1
ATOM 765 C CA . ASP A 1 106 ? -6.577 12.028 -10.654 1.00 78.12 106 ASP A CA 1
ATOM 766 C C . ASP A 1 106 ? -5.180 12.252 -11.261 1.00 78.12 106 ASP A C 1
ATOM 768 O O . ASP A 1 106 ? -5.072 12.864 -12.331 1.00 78.12 106 ASP A O 1
ATOM 772 N N . PRO A 1 107 ? -4.103 11.802 -10.594 1.00 72.44 107 PRO A N 1
ATOM 773 C CA . PRO A 1 107 ? -2.746 12.086 -11.016 1.00 72.44 107 PRO A CA 1
ATOM 774 C C . PRO A 1 107 ? -2.390 11.325 -12.307 1.00 72.44 107 PRO A C 1
ATOM 776 O O . PRO A 1 107 ? -1.491 11.746 -13.033 1.00 72.44 107 PRO A O 1
ATOM 779 N N . THR A 1 108 ? -3.121 10.262 -12.676 1.00 72.25 108 THR A N 1
ATOM 780 C CA . THR A 1 108 ? -2.859 9.517 -13.920 1.00 72.25 108 THR A CA 1
ATOM 781 C C . THR A 1 108 ? -3.285 10.280 -15.176 1.00 72.25 108 THR A C 1
ATOM 783 O O . THR A 1 108 ? -2.923 9.886 -16.280 1.00 72.25 108 THR A O 1
ATOM 786 N N . GLN A 1 109 ? -4.053 11.365 -15.032 1.00 72.06 109 GLN A N 1
ATOM 787 C CA . GLN A 1 109 ? -4.472 12.231 -16.142 1.00 72.06 109 GLN A CA 1
ATOM 788 C C . GLN A 1 109 ? -3.396 13.261 -16.531 1.00 72.06 109 GLN A C 1
ATOM 790 O O . GLN A 1 109 ? -3.607 14.077 -17.431 1.00 72.06 109 GLN A O 1
ATOM 795 N N . GLU A 1 110 ? -2.249 13.273 -15.848 1.00 63.94 110 GLU A N 1
ATOM 796 C CA . GLU A 1 110 ? -1.201 14.255 -16.087 1.00 63.94 110 GLU A CA 1
ATOM 797 C C . GLU A 1 110 ? -0.466 13.995 -17.415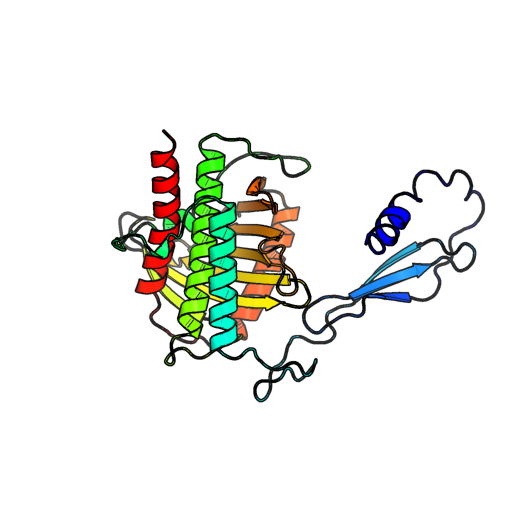 1.00 63.94 110 GLU A C 1
ATOM 799 O O . GLU A 1 110 ? -0.047 12.881 -17.723 1.00 63.94 110 GLU A O 1
ATOM 804 N N . ALA A 1 111 ? -0.310 15.051 -18.222 1.00 49.62 111 ALA A N 1
ATOM 805 C CA . ALA A 1 111 ? -0.114 14.933 -19.667 1.00 49.62 111 ALA A CA 1
ATOM 806 C C . ALA A 1 111 ? 1.167 14.217 -20.123 1.00 49.62 111 ALA A C 1
ATOM 808 O O . ALA A 1 111 ? 1.194 13.791 -21.272 1.00 49.62 111 ALA A O 1
ATOM 809 N N . GLN A 1 112 ? 2.208 14.079 -19.292 1.00 53.72 112 GLN A N 1
ATOM 810 C CA . GLN A 1 112 ? 3.407 13.295 -19.620 1.00 53.72 112 GLN A CA 1
ATOM 811 C C . GLN A 1 112 ? 4.091 12.753 -18.348 1.00 53.72 112 GLN A C 1
ATOM 813 O O . GLN A 1 112 ? 4.417 13.546 -17.452 1.00 53.72 112 GLN A O 1
ATOM 818 N N . PRO A 1 113 ? 4.397 11.442 -18.281 1.00 51.75 113 PRO A N 1
ATOM 819 C CA . PRO A 1 113 ? 5.451 10.912 -17.422 1.00 51.75 113 PRO A CA 1
ATOM 820 C C . PRO A 1 113 ? 6.762 11.635 -17.735 1.00 51.75 113 PRO A C 1
ATOM 822 O O . PRO A 1 113 ? 7.071 11.894 -18.898 1.00 51.75 113 PRO A O 1
ATOM 825 N N . GLN A 1 114 ? 7.539 11.986 -16.719 1.00 51.03 114 GLN A N 1
ATOM 826 C CA . GLN A 1 114 ? 8.926 12.396 -16.923 1.00 51.03 114 GLN A CA 1
ATOM 827 C C . GLN A 1 114 ? 9.801 11.361 -16.227 1.00 51.03 114 GLN A C 1
ATOM 829 O O . GLN A 1 114 ? 9.480 11.027 -15.080 1.00 51.03 114 GLN A O 1
ATOM 834 N N . PRO A 1 115 ? 10.867 10.859 -16.880 1.00 47.06 115 PRO A N 1
ATOM 835 C CA . PRO A 1 115 ? 11.842 10.001 -16.229 1.00 47.06 115 PRO A CA 1
ATOM 836 C C . PRO A 1 115 ? 12.486 10.818 -15.116 1.00 47.06 115 PRO A C 1
ATOM 838 O O . PRO A 1 115 ? 13.356 11.658 -15.341 1.00 47.06 115 PRO A O 1
ATOM 841 N N . THR A 1 116 ? 11.995 10.637 -13.898 1.00 49.28 116 THR A N 1
ATOM 842 C CA . THR A 1 116 ? 12.633 11.213 -12.732 1.00 49.28 116 THR A CA 1
ATOM 843 C C . THR A 1 116 ? 13.588 10.161 -12.232 1.00 49.28 116 THR A C 1
ATOM 845 O O . THR A 1 116 ? 13.172 9.198 -11.596 1.00 49.28 116 THR A O 1
ATOM 848 N N . SER A 1 117 ? 14.878 10.402 -12.413 1.00 47.44 117 SER A N 1
ATOM 849 C CA . SER A 1 117 ? 15.930 9.664 -11.721 1.00 47.44 117 SER A CA 1
ATOM 850 C C . SER A 1 117 ? 15.789 9.671 -10.188 1.00 47.44 117 SER A C 1
ATOM 852 O O . SER A 1 117 ? 16.648 9.105 -9.518 1.00 47.44 117 SER A O 1
ATOM 854 N N . GLY A 1 118 ? 14.794 10.375 -9.618 1.00 49.00 118 GLY A N 1
ATOM 855 C CA . GLY A 1 118 ? 14.572 10.628 -8.189 1.00 49.00 118 GLY A CA 1
ATOM 856 C C . GLY A 1 118 ? 13.261 10.101 -7.609 1.00 49.00 118 GLY A C 1
ATOM 857 O O . GLY A 1 118 ? 12.969 10.407 -6.457 1.00 49.00 118 GLY A O 1
ATOM 858 N N . ALA A 1 119 ? 12.506 9.289 -8.354 1.00 50.97 119 ALA A N 1
ATOM 859 C CA . ALA A 1 119 ? 11.318 8.592 -7.851 1.00 50.97 119 ALA A CA 1
ATOM 860 C C . ALA A 1 119 ? 11.626 7.753 -6.592 1.00 50.97 119 ALA A C 1
ATOM 862 O O . ALA A 1 119 ? 10.971 7.907 -5.561 1.00 50.97 119 ALA A O 1
ATOM 863 N N . ALA A 1 120 ? 12.705 6.962 -6.630 1.00 51.34 120 ALA A N 1
ATOM 864 C CA . ALA A 1 120 ? 13.195 6.217 -5.469 1.00 51.34 120 ALA A CA 1
ATOM 865 C C . ALA A 1 120 ? 13.619 7.136 -4.308 1.00 51.34 120 ALA A C 1
ATOM 867 O O . ALA A 1 120 ? 13.472 6.777 -3.146 1.00 51.34 120 ALA A O 1
ATOM 868 N N . SER A 1 121 ? 14.103 8.347 -4.600 1.00 56.50 121 SER A N 1
ATOM 869 C CA . SER A 1 121 ? 14.580 9.293 -3.583 1.00 56.50 121 SER A CA 1
ATOM 870 C C . SER A 1 121 ? 13.460 9.812 -2.675 1.00 56.50 121 SER A C 1
ATOM 872 O O . SER A 1 121 ? 13.722 10.132 -1.517 1.00 56.50 121 SER A O 1
ATOM 874 N N . LEU A 1 122 ? 12.226 9.893 -3.188 1.00 58.19 122 LEU A N 1
ATOM 875 C CA . LEU A 1 122 ? 11.042 10.264 -2.406 1.00 58.19 122 LEU A CA 1
ATOM 876 C C . LEU A 1 122 ? 10.668 9.177 -1.411 1.00 58.19 122 LEU A C 1
ATOM 878 O O . LEU A 1 122 ? 10.449 9.478 -0.245 1.00 58.19 122 LEU A O 1
ATOM 882 N N . LEU A 1 123 ? 10.666 7.922 -1.866 1.00 59.50 123 LEU A N 1
ATOM 883 C CA . LEU A 1 123 ? 10.421 6.785 -0.987 1.00 59.50 123 LEU A CA 1
ATOM 884 C C . LEU A 1 123 ? 11.486 6.775 0.116 1.00 59.50 123 LEU A C 1
ATOM 886 O O . LEU A 1 123 ? 11.159 6.803 1.294 1.00 59.50 123 LEU A O 1
ATOM 890 N N . LEU A 1 124 ? 12.758 6.880 -0.268 1.00 56.56 124 LEU A N 1
ATOM 891 C CA . LEU A 1 124 ? 13.917 6.714 0.612 1.00 56.56 124 LEU A CA 1
ATOM 892 C C . LEU A 1 124 ? 14.207 7.883 1.566 1.00 56.56 124 LEU A C 1
ATOM 894 O O . LEU A 1 124 ? 15.195 7.825 2.296 1.00 56.56 124 LEU A O 1
ATOM 898 N N . SER A 1 125 ? 13.406 8.949 1.564 1.00 58.31 125 SER A N 1
ATOM 899 C CA . SER A 1 125 ? 13.660 10.117 2.410 1.00 58.31 125 SER A CA 1
ATOM 900 C C . SER A 1 125 ? 13.024 9.951 3.795 1.00 58.31 125 SER A C 1
ATOM 902 O O . SER A 1 125 ? 11.799 10.022 3.912 1.00 58.31 125 SER A O 1
ATOM 904 N N . PRO A 1 126 ? 13.808 9.815 4.886 1.00 50.53 126 PRO A N 1
ATOM 905 C CA . PRO A 1 126 ? 13.254 9.826 6.231 1.00 50.53 126 PRO A CA 1
ATOM 906 C C . PRO A 1 126 ? 12.792 11.246 6.564 1.00 50.53 126 PRO A C 1
ATOM 908 O O . PRO A 1 126 ? 13.567 12.101 7.003 1.00 50.53 126 PRO A O 1
ATOM 911 N N . LEU A 1 127 ? 11.505 11.530 6.364 1.00 49.62 127 LEU A N 1
ATOM 912 C CA . LEU A 1 127 ? 10.915 12.766 6.865 1.00 49.62 127 LEU A CA 1
ATOM 913 C C . LEU A 1 127 ? 11.197 12.842 8.381 1.00 49.62 127 LEU A C 1
ATOM 915 O O . LEU A 1 127 ? 10.829 11.933 9.117 1.00 49.62 127 LEU A O 1
ATOM 919 N N . SER A 1 128 ? 11.770 13.932 8.901 1.00 43.38 128 SER A N 1
ATOM 920 C CA . SER A 1 128 ? 12.239 14.015 10.309 1.00 43.38 128 SER A CA 1
ATOM 921 C C . SER A 1 128 ? 11.259 14.730 11.289 1.00 43.38 128 SER A C 1
ATOM 923 O O . SER A 1 128 ? 10.415 15.499 10.827 1.00 43.38 128 SER A O 1
ATOM 925 N N . PHE A 1 129 ? 11.409 14.484 12.617 1.00 41.78 129 PHE A N 1
ATOM 926 C CA . PHE A 1 129 ? 10.752 15.058 13.847 1.00 41.78 129 PHE A CA 1
ATOM 927 C C . PHE A 1 129 ? 9.271 14.660 14.149 1.00 41.78 129 PHE A C 1
ATOM 929 O O . PHE A 1 129 ? 8.513 14.506 13.194 1.00 41.78 129 PHE A O 1
ATOM 936 N N . ASN A 1 130 ? 8.737 14.489 15.392 1.00 37.00 130 ASN A N 1
ATOM 937 C CA . ASN A 1 130 ? 9.154 14.651 16.823 1.00 37.00 130 ASN A CA 1
ATOM 938 C C . ASN A 1 130 ? 8.348 13.672 17.762 1.00 37.00 130 ASN A C 1
ATOM 940 O O . ASN A 1 130 ? 7.312 13.186 17.313 1.00 37.00 130 ASN A O 1
ATOM 944 N N . LEU A 1 131 ? 8.749 13.449 19.040 1.00 41.41 131 LEU A N 1
ATOM 945 C CA . LEU A 1 131 ? 8.156 12.510 20.062 1.00 41.41 131 LEU A CA 1
ATOM 946 C C . LEU A 1 131 ? 8.035 13.118 21.482 1.00 41.41 131 LEU A C 1
ATOM 948 O O . LEU A 1 131 ? 8.708 14.129 21.694 1.00 41.41 131 LEU A O 1
ATOM 952 N N . PRO A 1 132 ? 7.349 12.516 22.501 1.00 40.38 132 PRO A N 1
ATOM 953 C CA . PRO A 1 132 ? 6.470 11.322 22.544 1.00 40.38 132 PRO A CA 1
ATOM 954 C C . PRO A 1 132 ? 4.989 11.625 22.931 1.00 40.38 132 PRO A C 1
ATOM 956 O O . PRO A 1 132 ? 4.701 12.660 23.530 1.00 40.38 132 PRO A O 1
ATOM 959 N N . GLY A 1 133 ? 4.048 10.708 22.637 1.00 57.22 133 GLY A N 1
ATOM 960 C CA . GLY A 1 133 ? 2.598 10.820 22.934 1.00 57.22 133 GLY A CA 1
ATOM 961 C C . GLY A 1 133 ? 1.698 10.265 21.811 1.00 57.22 133 GLY A C 1
ATOM 962 O O . GLY A 1 133 ? 2.227 9.726 20.839 1.00 57.22 133 GLY A O 1
ATOM 963 N N . GLU A 1 134 ? 0.359 10.374 21.927 1.00 59.50 134 GLU A N 1
ATOM 964 C CA . GLU A 1 134 ? -0.570 10.143 20.796 1.00 59.50 134 GLU A CA 1
ATOM 965 C C . GLU A 1 134 ? -0.053 10.868 19.543 1.00 59.50 134 GLU A C 1
ATOM 967 O O . GLU A 1 134 ? 0.460 11.983 19.646 1.00 59.50 134 GLU A O 1
ATOM 972 N N . LEU A 1 135 ? -0.158 10.232 18.371 1.00 70.19 135 LEU A N 1
ATOM 973 C CA . LEU A 1 135 ? 0.314 10.802 17.108 1.00 70.19 135 LEU A CA 1
ATOM 974 C C . LEU A 1 135 ? -0.280 12.219 16.922 1.00 70.19 135 LEU A C 1
ATOM 976 O O . LEU A 1 135 ? -1.501 12.333 16.805 1.00 70.19 135 LEU A O 1
ATOM 980 N N . PRO A 1 136 ? 0.530 13.297 16.906 1.00 76.94 136 PRO A N 1
ATOM 981 C CA . PRO A 1 136 ? 0.002 14.652 16.817 1.00 76.94 136 PRO A CA 1
ATOM 982 C C . PRO A 1 136 ? -0.506 14.938 15.402 1.00 76.94 136 PRO A C 1
ATOM 984 O O . PRO A 1 136 ? 0.121 14.553 14.410 1.00 76.94 136 PRO A O 1
ATOM 987 N N . GLU A 1 137 ? -1.641 15.633 15.305 1.00 87.38 137 GLU A N 1
ATOM 988 C CA . GLU A 1 137 ? -2.167 16.103 14.022 1.00 87.38 137 GLU A CA 1
ATOM 989 C C . GLU A 1 137 ? -1.212 17.143 13.419 1.00 87.38 137 GLU A C 1
ATOM 991 O O . GLU A 1 137 ? -0.846 18.132 14.061 1.00 87.38 137 GLU A O 1
ATOM 996 N N . ILE A 1 138 ? -0.824 16.940 12.163 1.00 85.94 138 ILE A N 1
ATOM 997 C CA . ILE A 1 138 ? 0.024 17.866 11.416 1.00 85.94 138 ILE A CA 1
ATOM 998 C C . ILE A 1 138 ? -0.868 18.878 10.695 1.00 85.94 138 ILE A C 1
ATOM 1000 O O . ILE A 1 138 ? -1.528 18.566 9.703 1.00 85.94 138 ILE A O 1
ATOM 1004 N N . THR A 1 139 ? -0.858 20.119 11.177 1.00 83.25 139 THR A N 1
ATOM 1005 C CA . THR A 1 139 ? -1.705 21.204 10.667 1.00 83.25 139 THR A CA 1
ATOM 1006 C C . THR A 1 139 ? -0.891 22.179 9.806 1.00 83.25 139 THR A C 1
ATOM 1008 O O . THR A 1 139 ? -0.338 23.171 10.269 1.00 83.25 139 THR A O 1
ATOM 1011 N N . GLY A 1 140 ? -0.803 21.896 8.504 1.00 82.00 140 GLY A N 1
ATOM 1012 C CA . GLY A 1 140 ? -0.176 22.787 7.519 1.00 82.00 140 GLY A CA 1
ATOM 1013 C C . GLY A 1 140 ? 1.358 22.731 7.458 1.00 82.00 140 GLY A C 1
ATOM 1014 O O . GLY A 1 140 ? 2.000 21.815 7.969 1.00 82.00 140 GLY A O 1
ATOM 1015 N N . GLY A 1 141 ? 1.951 23.714 6.772 1.00 83.56 141 GLY A N 1
ATOM 1016 C CA . GLY A 1 141 ? 3.405 23.816 6.584 1.00 83.56 141 GLY A CA 1
ATOM 1017 C C . GLY A 1 141 ? 3.990 22.790 5.607 1.00 83.56 141 GLY A C 1
ATOM 1018 O O . GLY A 1 141 ? 3.274 21.946 5.075 1.00 83.56 141 GLY A O 1
ATOM 1019 N N . SER A 1 142 ? 5.302 22.872 5.357 1.00 76.75 142 SER A N 1
ATOM 1020 C CA . SER A 1 142 ? 6.024 21.984 4.427 1.00 76.75 142 SER A CA 1
ATOM 1021 C C . SER A 1 142 ? 5.895 20.504 4.791 1.00 76.75 142 SER A C 1
ATOM 1023 O O . SER A 1 142 ? 5.770 19.679 3.894 1.00 76.75 142 SER A O 1
ATOM 1025 N N . THR A 1 143 ? 5.830 20.173 6.083 1.00 78.50 143 THR A N 1
ATOM 1026 C CA . THR A 1 143 ? 5.647 18.795 6.556 1.00 78.50 143 THR A CA 1
ATOM 1027 C C . THR A 1 143 ? 4.335 18.186 6.071 1.00 78.50 143 THR A C 1
ATOM 1029 O O . THR A 1 143 ? 4.352 17.084 5.534 1.00 78.50 143 THR A O 1
ATOM 1032 N N . LEU A 1 144 ? 3.200 18.892 6.198 1.00 82.44 144 LEU A N 1
ATOM 1033 C CA . LEU A 1 144 ? 1.921 18.382 5.688 1.00 82.44 144 LEU A CA 1
ATOM 1034 C C . LEU A 1 144 ? 1.965 18.184 4.167 1.00 82.44 144 LEU A C 1
ATOM 1036 O O . LEU A 1 144 ? 1.374 17.233 3.660 1.00 82.44 144 LEU A O 1
ATOM 1040 N N . LYS A 1 145 ? 2.675 19.067 3.451 1.00 79.31 145 LYS A N 1
ATOM 1041 C CA . LYS A 1 145 ? 2.854 18.948 1.999 1.00 79.31 145 LYS A CA 1
ATOM 1042 C C . LYS A 1 145 ? 3.592 17.657 1.645 1.00 79.31 145 LYS A C 1
ATOM 1044 O O . LYS A 1 145 ? 3.101 16.885 0.833 1.00 79.31 145 LYS A O 1
ATOM 1049 N N . SER A 1 146 ? 4.725 17.392 2.293 1.00 76.94 146 SER A N 1
ATOM 1050 C CA . SER A 1 146 ? 5.491 16.161 2.069 1.00 76.94 146 SER A CA 1
ATOM 1051 C C . SER A 1 146 ? 4.665 14.911 2.373 1.00 76.94 146 SER A C 1
ATOM 1053 O O . SER A 1 146 ? 4.572 14.030 1.532 1.00 76.94 146 SER A O 1
ATOM 1055 N N . LEU A 1 147 ? 3.953 14.883 3.505 1.00 81.44 147 LEU A N 1
ATOM 1056 C CA . LEU A 1 147 ? 3.121 13.734 3.883 1.00 81.44 147 LEU A CA 1
ATOM 1057 C C . LEU A 1 147 ? 2.026 13.437 2.851 1.00 81.44 147 LEU A C 1
ATOM 1059 O O . LEU A 1 147 ? 1.779 12.283 2.500 1.00 81.44 147 LEU A O 1
ATOM 1063 N N . LYS A 1 148 ? 1.365 14.472 2.336 1.00 84.31 148 LYS A N 1
ATOM 1064 C CA . LYS A 1 148 ? 0.349 14.298 1.297 1.00 84.31 148 LYS A CA 1
ATOM 1065 C C . LYS A 1 148 ? 0.950 13.846 -0.040 1.00 84.31 148 LYS A C 1
ATOM 1067 O O . LYS A 1 148 ? 0.308 13.057 -0.730 1.00 84.31 148 LYS A O 1
ATOM 1072 N N . ALA A 1 149 ? 2.161 14.289 -0.386 1.00 78.75 149 ALA A N 1
ATOM 1073 C CA . ALA A 1 149 ? 2.885 13.811 -1.567 1.00 78.75 149 ALA A CA 1
ATOM 1074 C C . ALA A 1 149 ? 3.249 12.320 -1.453 1.00 78.75 149 ALA A C 1
ATOM 1076 O O . ALA A 1 149 ? 3.037 11.560 -2.401 1.00 78.75 149 ALA A O 1
ATOM 1077 N N . ASP A 1 150 ? 3.719 11.889 -0.282 1.00 79.50 150 ASP A N 1
ATOM 1078 C CA . ASP A 1 150 ? 4.060 10.489 -0.013 1.00 79.50 150 ASP A CA 1
ATOM 1079 C C . ASP A 1 150 ? 2.814 9.605 -0.090 1.00 79.50 150 ASP A C 1
ATOM 1081 O O . ASP A 1 150 ? 2.800 8.597 -0.795 1.00 79.50 150 ASP A O 1
ATOM 1085 N N . ALA A 1 151 ? 1.718 10.026 0.550 1.00 86.06 151 ALA A N 1
ATOM 1086 C CA . ALA A 1 151 ? 0.441 9.321 0.474 1.00 86.06 151 ALA A CA 1
ATOM 1087 C C . ALA A 1 151 ? -0.067 9.222 -0.973 1.00 86.06 151 ALA A C 1
ATOM 1089 O O . ALA A 1 151 ? -0.454 8.143 -1.417 1.00 86.06 151 ALA A O 1
ATOM 1090 N N . CYS A 1 152 ? -0.005 10.320 -1.736 1.00 84.88 152 CYS A N 1
ATOM 1091 C CA . CYS A 1 152 ? -0.387 10.343 -3.148 1.00 84.88 152 CYS A CA 1
ATOM 1092 C C . CYS A 1 152 ? 0.448 9.361 -3.986 1.00 84.88 152 CYS A C 1
ATOM 1094 O O . CYS A 1 152 ? -0.106 8.645 -4.821 1.00 84.88 152 CYS A O 1
ATOM 1096 N N . THR A 1 153 ? 1.753 9.274 -3.714 1.00 83.94 153 THR A N 1
ATOM 1097 C CA . THR A 1 153 ? 2.672 8.314 -4.344 1.00 83.94 153 THR A CA 1
ATOM 1098 C C . THR A 1 153 ? 2.300 6.876 -4.013 1.00 83.94 153 THR A C 1
ATOM 1100 O O . THR A 1 153 ? 2.185 6.051 -4.917 1.00 83.94 153 THR A O 1
ATOM 1103 N N . MET A 1 154 ? 2.016 6.573 -2.748 1.00 87.38 154 MET A N 1
ATOM 1104 C CA . MET A 1 154 ? 1.584 5.230 -2.369 1.00 87.38 154 MET A CA 1
ATOM 1105 C C . MET A 1 154 ? 0.242 4.851 -3.008 1.00 87.38 154 MET A C 1
ATOM 1107 O O . MET A 1 154 ? 0.086 3.731 -3.484 1.00 87.38 154 MET A O 1
ATOM 1111 N N . PHE A 1 155 ? -0.711 5.782 -3.101 1.00 90.25 155 PHE A N 1
ATOM 1112 C CA . PHE A 1 155 ? -1.976 5.557 -3.810 1.00 90.25 155 PHE A CA 1
ATOM 1113 C C . PHE A 1 155 ? -1.773 5.357 -5.319 1.00 90.25 155 PHE A C 1
ATOM 1115 O O . PHE A 1 155 ? -2.471 4.553 -5.931 1.00 90.25 155 PHE A O 1
ATOM 1122 N N . ALA A 1 156 ? -0.776 6.015 -5.913 1.00 87.38 156 ALA A N 1
ATOM 1123 C CA . ALA A 1 156 ? -0.365 5.781 -7.295 1.00 87.38 156 ALA A CA 1
ATOM 1124 C C . ALA A 1 156 ? 0.167 4.363 -7.507 1.00 87.38 156 ALA A C 1
ATOM 1126 O O . ALA A 1 156 ? -0.248 3.703 -8.457 1.00 87.38 156 ALA A O 1
ATOM 1127 N N . LEU A 1 157 ? 0.968 3.846 -6.577 1.00 87.50 157 LEU A N 1
ATOM 1128 C CA . LEU A 1 157 ? 1.392 2.447 -6.608 1.00 87.50 157 LEU A CA 1
ATOM 1129 C C . LEU A 1 157 ? 0.215 1.476 -6.410 1.00 87.50 157 LEU A C 1
ATOM 1131 O O . LEU A 1 157 ? 0.168 0.441 -7.063 1.00 87.50 157 LEU A O 1
ATOM 1135 N N . VAL A 1 158 ? -0.782 1.812 -5.585 1.00 90.19 158 VAL A N 1
ATOM 1136 C CA . VAL A 1 158 ? -2.024 1.017 -5.483 1.00 90.19 158 VAL A CA 1
ATOM 1137 C C . VAL A 1 158 ? -2.766 0.983 -6.826 1.00 90.19 158 VAL A C 1
ATOM 1139 O O . VAL A 1 158 ? -3.175 -0.090 -7.260 1.00 90.19 158 VAL A O 1
ATOM 1142 N N . ASN A 1 159 ? -2.902 2.116 -7.525 1.00 90.75 159 ASN A N 1
ATOM 1143 C CA . ASN A 1 159 ? -3.522 2.152 -8.856 1.00 90.75 159 ASN A CA 1
ATOM 1144 C C . ASN A 1 159 ? -2.732 1.328 -9.884 1.00 90.75 159 ASN A C 1
ATOM 1146 O O . ASN A 1 159 ? -3.330 0.593 -10.667 1.00 90.75 159 ASN A O 1
ATOM 1150 N N . MET A 1 160 ? -1.402 1.429 -9.852 1.00 87.31 160 MET A N 1
ATOM 1151 C CA . MET A 1 160 ? -0.485 0.665 -10.700 1.00 87.31 160 MET A CA 1
ATOM 1152 C C . MET A 1 160 ? -0.712 -0.845 -10.573 1.00 87.31 160 MET A C 1
ATOM 1154 O O . MET A 1 160 ? -0.835 -1.524 -11.587 1.00 87.31 160 MET A O 1
ATOM 1158 N N . ILE A 1 161 ? -0.856 -1.366 -9.347 1.00 86.00 161 ILE A N 1
ATOM 1159 C CA . ILE A 1 161 ? -1.200 -2.782 -9.120 1.00 86.00 161 ILE A CA 1
ATOM 1160 C C . ILE A 1 161 ? -2.517 -3.149 -9.815 1.00 86.00 161 ILE A C 1
ATOM 1162 O O . ILE A 1 161 ? -2.639 -4.218 -10.408 1.00 86.00 161 ILE A O 1
ATOM 1166 N N . GLY A 1 162 ? -3.501 -2.251 -9.794 1.00 87.12 162 GLY A N 1
ATOM 1167 C CA . GLY A 1 162 ? -4.752 -2.474 -10.504 1.00 87.12 162 GLY A CA 1
ATOM 1168 C C . GLY A 1 162 ? -4.601 -2.508 -12.030 1.00 87.12 162 GLY A C 1
ATOM 1169 O O . GLY A 1 162 ? -5.288 -3.292 -12.675 1.00 87.12 162 GLY A O 1
ATOM 1170 N N . GLU A 1 163 ? -3.696 -1.721 -12.619 1.00 85.12 163 GLU A N 1
ATOM 1171 C CA . GLU A 1 163 ? -3.361 -1.836 -14.051 1.00 85.12 163 GLU A CA 1
ATOM 1172 C C . GLU A 1 163 ? -2.625 -3.136 -14.376 1.00 85.12 163 GLU A C 1
ATOM 1174 O O . GLU A 1 163 ? -2.848 -3.714 -15.438 1.00 85.12 163 GLU A O 1
ATOM 1179 N N . TYR A 1 164 ? -1.794 -3.639 -13.461 1.00 80.44 164 TYR A N 1
ATOM 1180 C CA . TYR A 1 164 ? -1.144 -4.938 -13.643 1.00 80.44 164 TYR A CA 1
ATOM 1181 C C . TYR A 1 164 ? -2.169 -6.053 -13.759 1.00 80.44 164 TYR A C 1
ATOM 1183 O O . TYR A 1 164 ? -2.059 -6.894 -14.644 1.00 80.44 164 TYR A O 1
ATOM 1191 N N . TYR A 1 165 ? -3.211 -6.028 -12.932 1.00 79.31 165 TYR A N 1
ATOM 1192 C CA . TYR A 1 165 ? -4.275 -7.017 -13.029 1.00 79.31 165 TYR A CA 1
ATOM 1193 C C . TYR A 1 165 ? -5.114 -6.901 -14.312 1.00 79.31 165 TYR A C 1
ATOM 1195 O O . TYR A 1 165 ? -5.679 -7.902 -14.740 1.00 79.31 165 TYR A O 1
ATOM 1203 N N . GLU A 1 166 ? -5.155 -5.752 -14.991 1.00 80.94 166 GLU A N 1
ATOM 1204 C CA . GLU A 1 166 ? -5.777 -5.660 -16.327 1.00 80.94 166 GLU A CA 1
ATOM 1205 C C . GLU A 1 166 ? -4.904 -6.205 -17.451 1.00 80.94 166 GLU A C 1
ATOM 1207 O O . GLU A 1 166 ? -5.410 -6.507 -18.531 1.00 80.94 166 GLU A O 1
ATOM 1212 N N . ASN A 1 167 ? -3.596 -6.299 -17.232 1.00 72.81 167 ASN A N 1
ATOM 1213 C CA . ASN A 1 167 ? -2.684 -6.786 -18.244 1.00 72.81 167 ASN A CA 1
ATOM 1214 C C . ASN A 1 167 ? -2.753 -8.318 -18.318 1.00 72.81 167 ASN A C 1
ATOM 1216 O O . ASN A 1 167 ? -2.328 -9.028 -17.406 1.00 72.81 167 ASN A O 1
ATOM 1220 N N . ASP A 1 168 ? -3.235 -8.846 -19.444 1.00 66.56 168 ASP A N 1
ATOM 1221 C CA . ASP A 1 168 ? -3.327 -10.291 -19.675 1.00 66.56 168 ASP A CA 1
ATOM 1222 C C . ASP A 1 168 ? -1.967 -11.006 -19.589 1.00 66.56 168 ASP A C 1
ATOM 1224 O O . ASP A 1 168 ? -1.919 -12.184 -19.226 1.00 66.56 168 ASP A O 1
ATOM 1228 N N . ALA A 1 169 ? -0.864 -10.297 -19.866 1.00 61.62 169 ALA A N 1
ATOM 1229 C CA . ALA A 1 169 ? 0.496 -10.819 -19.741 1.00 61.62 169 ALA A CA 1
ATOM 1230 C C . ALA A 1 169 ? 0.965 -10.951 -18.281 1.00 61.62 169 ALA A C 1
ATOM 1232 O O . ALA A 1 169 ? 1.914 -11.686 -18.010 1.00 61.62 169 ALA A O 1
ATOM 1233 N N . PHE A 1 170 ? 0.316 -10.263 -17.339 1.00 59.72 170 PHE A N 1
ATOM 1234 C CA . PHE A 1 170 ? 0.649 -10.335 -15.923 1.00 59.72 170 PHE A CA 1
ATOM 1235 C C . PHE A 1 170 ? -0.101 -11.485 -15.256 1.00 59.72 170 PHE A C 1
ATOM 1237 O O . PHE A 1 170 ? -1.321 -11.599 -15.358 1.00 59.72 170 PHE A O 1
ATOM 1244 N N . ILE A 1 171 ? 0.610 -12.353 -14.546 1.00 55.03 171 ILE A N 1
ATOM 1245 C CA . ILE A 1 171 ? -0.009 -13.447 -13.795 1.00 55.03 171 ILE A CA 1
ATOM 1246 C C . ILE A 1 171 ? -0.456 -12.885 -12.444 1.00 55.03 171 ILE A C 1
ATOM 1248 O O . ILE A 1 171 ? 0.365 -12.332 -11.715 1.00 55.03 171 ILE A O 1
ATOM 1252 N N . VAL A 1 172 ? -1.746 -13.028 -12.100 1.00 54.34 172 VAL A N 1
ATOM 1253 C CA . VAL A 1 172 ? -2.196 -12.744 -10.728 1.00 54.34 172 VAL A CA 1
ATOM 1254 C C . VAL A 1 172 ? -1.435 -13.684 -9.821 1.00 54.34 172 VAL A C 1
ATOM 1256 O O . VAL A 1 172 ? -1.563 -14.900 -9.940 1.00 54.34 172 VAL A O 1
ATOM 1259 N N . THR A 1 173 ? -0.637 -13.113 -8.935 1.00 55.03 173 THR A N 1
ATOM 1260 C CA . THR A 1 173 ? 0.069 -13.877 -7.928 1.00 55.03 173 THR A CA 1
ATOM 1261 C C . THR A 1 173 ? -0.206 -13.294 -6.555 1.00 55.03 173 THR A C 1
ATOM 1263 O O . THR A 1 173 ? -0.366 -12.083 -6.387 1.00 55.03 173 THR A O 1
ATOM 1266 N N . THR A 1 174 ? -0.285 -14.188 -5.579 1.00 54.28 174 THR A N 1
ATOM 1267 C CA . THR A 1 174 ? -0.238 -13.854 -4.155 1.00 54.28 174 THR A CA 1
ATOM 1268 C C . THR A 1 174 ? 1.197 -13.756 -3.642 1.00 54.28 174 THR A C 1
ATOM 1270 O O . THR A 1 174 ? 1.409 -13.435 -2.470 1.00 54.28 174 THR A O 1
ATOM 1273 N N . ASP A 1 175 ? 2.159 -14.055 -4.514 1.00 59.97 175 ASP A N 1
ATOM 1274 C CA . ASP A 1 175 ? 3.587 -14.047 -4.250 1.00 59.97 175 ASP A CA 1
ATOM 1275 C C . ASP A 1 175 ? 4.189 -12.661 -4.490 1.00 59.97 175 ASP A C 1
ATOM 1277 O O . ASP A 1 175 ? 3.570 -11.750 -5.045 1.00 59.97 175 ASP A O 1
ATOM 1281 N N . ALA A 1 176 ? 5.433 -12.505 -4.051 1.00 68.38 176 ALA A N 1
ATOM 1282 C CA . ALA A 1 176 ? 6.174 -11.274 -4.230 1.00 68.38 176 ALA A CA 1
ATOM 1283 C C . ALA A 1 176 ? 6.605 -11.085 -5.696 1.00 68.38 176 ALA A C 1
ATOM 1285 O O . ALA A 1 176 ? 7.136 -11.995 -6.331 1.00 68.38 176 ALA A O 1
ATOM 1286 N N . VAL A 1 177 ? 6.430 -9.874 -6.216 1.00 74.12 177 VAL A N 1
ATOM 1287 C CA . VAL A 1 177 ? 6.915 -9.464 -7.538 1.00 74.12 177 VAL A CA 1
ATOM 1288 C C . VAL A 1 177 ? 8.208 -8.687 -7.347 1.00 74.12 177 VAL A C 1
ATOM 1290 O O . VAL A 1 177 ? 8.196 -7.654 -6.678 1.00 74.12 177 VAL A O 1
ATOM 1293 N N . SER A 1 178 ? 9.312 -9.154 -7.936 1.00 78.50 178 SER A N 1
ATOM 1294 C CA . SER A 1 178 ? 10.602 -8.462 -7.853 1.00 78.50 178 SER A CA 1
ATOM 1295 C C . SER A 1 178 ? 11.089 -8.007 -9.222 1.00 78.50 178 SER A C 1
ATOM 1297 O O . SER A 1 178 ? 11.017 -8.751 -10.198 1.00 78.50 178 SER A O 1
ATOM 1299 N N . PHE A 1 179 ? 11.616 -6.791 -9.275 1.00 77.75 179 PHE A N 1
ATOM 1300 C CA . PHE A 1 179 ? 12.207 -6.181 -10.462 1.00 77.75 179 PHE A CA 1
ATOM 1301 C C . PHE A 1 179 ? 13.294 -5.192 -10.041 1.00 77.75 179 PHE A C 1
ATOM 1303 O O . PHE A 1 179 ? 13.472 -4.899 -8.859 1.00 77.75 179 PHE A O 1
ATOM 1310 N N . THR A 1 180 ? 14.040 -4.679 -11.011 1.00 80.94 180 THR A N 1
ATOM 1311 C CA . THR A 1 180 ? 15.189 -3.815 -10.754 1.00 80.94 180 THR A CA 1
ATOM 1312 C C . THR A 1 180 ? 15.036 -2.504 -11.501 1.00 80.94 180 THR A C 1
ATOM 1314 O O . THR A 1 180 ? 14.669 -2.505 -12.672 1.00 80.94 180 THR A O 1
ATOM 1317 N N . ILE A 1 181 ? 15.372 -1.394 -10.846 1.00 78.62 181 ILE A N 1
ATOM 1318 C CA . ILE A 1 181 ? 15.459 -0.072 -11.476 1.00 78.62 181 ILE A CA 1
ATOM 1319 C C . ILE A 1 181 ? 16.874 0.496 -11.356 1.00 78.62 181 ILE A C 1
ATOM 1321 O O . ILE A 1 181 ? 17.664 0.079 -10.505 1.00 78.62 181 ILE A O 1
ATOM 1325 N N . GLN A 1 182 ? 17.188 1.476 -12.202 1.00 76.56 182 GLN A N 1
ATOM 1326 C CA . GLN A 1 182 ? 18.417 2.264 -12.115 1.00 76.56 182 GLN A CA 1
ATOM 1327 C C . GLN A 1 182 ? 18.086 3.659 -11.578 1.00 76.56 182 GLN A C 1
ATOM 1329 O O . GLN A 1 182 ? 17.411 4.448 -12.235 1.00 76.56 182 GLN A O 1
ATOM 1334 N N . SER A 1 183 ? 18.571 3.976 -10.378 1.00 70.44 183 SER A N 1
ATOM 1335 C CA . SER A 1 183 ? 18.350 5.269 -9.729 1.00 70.44 183 SER A CA 1
ATOM 1336 C C . SER A 1 183 ? 19.577 6.166 -9.872 1.00 70.44 183 SER A C 1
ATOM 1338 O O . SER A 1 183 ? 20.656 5.824 -9.393 1.00 70.44 183 SER A O 1
ATOM 1340 N N . ASN A 1 184 ? 19.414 7.356 -10.465 1.00 66.12 184 ASN A N 1
ATOM 1341 C CA . ASN A 1 184 ? 20.509 8.333 -10.598 1.00 66.12 184 ASN A CA 1
ATOM 1342 C C . ASN A 1 184 ? 20.459 9.460 -9.546 1.00 66.12 184 ASN A C 1
ATOM 1344 O O . ASN A 1 184 ? 21.206 10.424 -9.679 1.00 66.12 184 ASN A O 1
ATOM 1348 N N . SER A 1 185 ? 19.568 9.404 -8.544 1.00 59.47 185 SER A N 1
ATOM 1349 C CA . SER A 1 185 ? 19.416 10.502 -7.557 1.00 59.47 185 SER A CA 1
ATOM 1350 C C . SER A 1 185 ? 20.033 10.249 -6.192 1.00 59.47 185 SER A C 1
ATOM 1352 O O . SER A 1 185 ? 20.131 11.183 -5.403 1.00 59.47 185 SER A O 1
ATOM 1354 N N . LEU A 1 186 ? 20.440 9.017 -5.893 1.00 59.66 186 LEU A N 1
ATOM 1355 C CA . LEU A 1 186 ? 21.035 8.699 -4.592 1.00 59.66 186 LEU A CA 1
ATOM 1356 C C . LEU A 1 186 ? 22.533 9.019 -4.549 1.00 59.66 186 LEU A C 1
ATOM 1358 O O . LEU A 1 186 ? 23.066 9.317 -3.484 1.00 59.66 186 LEU A O 1
ATOM 1362 N N . MET A 1 187 ? 23.209 8.969 -5.700 1.00 61.09 187 MET A N 1
ATOM 1363 C CA . MET A 1 187 ? 24.660 9.103 -5.832 1.00 61.09 187 MET A CA 1
ATOM 1364 C C . MET A 1 187 ? 25.031 9.827 -7.135 1.00 61.09 187 MET A C 1
ATOM 1366 O O . MET A 1 187 ? 24.209 10.004 -8.029 1.00 61.09 187 MET A O 1
ATOM 1370 N N . SER A 1 188 ? 26.304 10.209 -7.274 1.00 67.81 188 SER A N 1
ATOM 1371 C CA . SER A 1 188 ? 26.873 10.750 -8.521 1.00 67.81 188 SER A CA 1
ATOM 1372 C C . SER A 1 188 ? 27.004 9.716 -9.652 1.00 67.81 188 SER A C 1
ATOM 1374 O O . SER A 1 188 ? 27.391 10.079 -10.764 1.00 67.81 188 SER A O 1
ATOM 1376 N N . GLN A 1 189 ? 26.696 8.446 -9.379 1.00 67.00 189 GLN A N 1
ATOM 1377 C CA . GLN A 1 189 ? 26.600 7.361 -10.354 1.00 67.00 189 GLN A CA 1
ATOM 1378 C C . GLN A 1 189 ? 25.265 6.616 -10.190 1.00 67.00 189 GLN A C 1
ATOM 1380 O O . GLN A 1 189 ? 24.718 6.631 -9.085 1.00 67.00 189 GLN A O 1
ATOM 1385 N N . PRO A 1 190 ? 24.748 5.977 -11.260 1.00 72.75 190 PRO A N 1
ATOM 1386 C CA . PRO A 1 190 ? 23.566 5.123 -11.179 1.00 72.75 190 PRO A CA 1
ATOM 1387 C C . PRO A 1 190 ? 23.738 4.036 -10.114 1.00 72.75 190 PRO A C 1
ATOM 1389 O O . PRO A 1 190 ? 24.789 3.399 -10.046 1.00 72.75 190 PRO A O 1
ATOM 1392 N N . VAL A 1 191 ? 22.712 3.843 -9.290 1.00 78.00 191 VAL A N 1
ATOM 1393 C CA . VAL A 1 191 ? 22.629 2.776 -8.287 1.00 78.00 191 VAL A CA 1
ATOM 1394 C C . VAL A 1 191 ? 21.523 1.819 -8.698 1.00 78.00 191 VAL A C 1
ATOM 1396 O O . VAL A 1 191 ? 20.421 2.253 -9.051 1.00 78.00 191 VAL A O 1
ATOM 1399 N N . THR A 1 192 ? 21.810 0.525 -8.628 1.00 82.94 192 THR A N 1
ATOM 1400 C CA . THR A 1 192 ? 20.811 -0.514 -8.848 1.00 82.94 192 THR A CA 1
ATOM 1401 C C . THR A 1 192 ? 19.919 -0.609 -7.619 1.00 82.94 192 THR A C 1
ATOM 1403 O O . THR A 1 192 ? 20.402 -0.717 -6.495 1.00 82.94 192 THR A O 1
ATOM 1406 N N . VAL A 1 193 ? 18.604 -0.558 -7.816 1.00 83.69 193 VAL A N 1
ATOM 1407 C CA . VAL A 1 193 ? 17.645 -0.759 -6.728 1.00 83.69 193 VAL A CA 1
ATOM 1408 C C . VAL A 1 193 ? 16.798 -1.975 -7.055 1.00 83.69 193 VAL A C 1
ATOM 1410 O O . VAL A 1 193 ? 16.080 -1.983 -8.056 1.00 83.69 193 VAL A O 1
ATOM 1413 N N . GLU A 1 194 ? 16.885 -3.003 -6.218 1.00 85.19 194 GLU A N 1
ATOM 1414 C CA . GLU A 1 194 ? 16.012 -4.167 -6.297 1.00 85.19 194 GLU A CA 1
ATOM 1415 C C . GLU A 1 194 ? 14.728 -3.880 -5.526 1.00 85.19 194 GLU A C 1
ATOM 1417 O O . GLU A 1 194 ? 14.734 -3.668 -4.313 1.00 85.19 194 GLU A O 1
ATOM 1422 N N . ILE A 1 195 ? 13.610 -3.868 -6.240 1.00 84.00 195 ILE A N 1
ATOM 1423 C CA . ILE A 1 195 ? 12.291 -3.642 -5.669 1.00 84.00 195 ILE A CA 1
ATOM 1424 C C . ILE A 1 195 ? 11.584 -4.980 -5.569 1.00 84.00 195 ILE A C 1
ATOM 1426 O O . ILE A 1 195 ? 11.557 -5.752 -6.521 1.00 84.00 195 ILE A O 1
ATOM 1430 N N . THR A 1 196 ? 10.988 -5.253 -4.416 1.00 83.19 196 THR A N 1
ATOM 1431 C CA . THR A 1 196 ? 10.081 -6.383 -4.212 1.00 83.19 196 THR A CA 1
ATOM 1432 C C . THR A 1 196 ? 8.752 -5.857 -3.696 1.00 83.19 196 THR A C 1
ATOM 1434 O O . THR A 1 196 ? 8.730 -5.216 -2.651 1.00 83.19 196 THR A O 1
ATOM 1437 N N . LEU A 1 197 ? 7.661 -6.119 -4.414 1.00 82.19 197 LEU A N 1
ATOM 1438 C CA . LEU A 1 197 ? 6.296 -5.720 -4.074 1.00 82.19 197 LEU A CA 1
ATOM 1439 C C . LEU A 1 197 ? 5.462 -6.936 -3.687 1.00 82.19 197 LEU A C 1
ATOM 1441 O O . LEU A 1 197 ? 5.509 -7.966 -4.353 1.00 82.19 197 LEU A O 1
ATOM 1445 N N . LEU A 1 198 ? 4.640 -6.788 -2.656 1.00 78.81 198 LEU A N 1
ATOM 1446 C CA . LEU A 1 198 ? 3.678 -7.792 -2.230 1.00 78.81 198 LEU A CA 1
ATOM 1447 C C . LEU A 1 198 ? 2.322 -7.119 -1.967 1.00 78.81 198 LEU A C 1
ATOM 1449 O O . LEU A 1 198 ? 2.068 -6.636 -0.856 1.00 78.81 198 LEU A O 1
ATOM 1453 N N . PRO A 1 199 ? 1.451 -7.028 -2.988 1.00 80.94 199 PRO A N 1
ATOM 1454 C CA . PRO A 1 199 ? 0.087 -6.561 -2.804 1.00 80.94 199 PRO A CA 1
ATOM 1455 C C . PRO A 1 199 ? -0.756 -7.646 -2.119 1.00 80.94 199 PRO A C 1
ATOM 1457 O O . PRO A 1 199 ? -0.699 -8.817 -2.488 1.00 80.94 199 PRO A O 1
ATOM 1460 N N . ARG A 1 200 ? -1.569 -7.267 -1.127 1.00 77.75 200 ARG A N 1
ATOM 1461 C CA . ARG A 1 200 ? -2.588 -8.157 -0.547 1.00 77.75 200 ARG A CA 1
ATOM 1462 C C . ARG A 1 200 ? -3.908 -7.437 -0.356 1.00 77.75 200 ARG A C 1
ATOM 1464 O O . ARG A 1 200 ? -3.942 -6.250 -0.035 1.00 77.75 200 ARG A O 1
ATOM 1471 N N . LEU A 1 201 ? -4.988 -8.190 -0.496 1.00 78.62 201 LEU A N 1
ATOM 1472 C CA . LEU A 1 201 ? -6.345 -7.722 -0.273 1.00 78.62 201 LEU A CA 1
ATOM 1473 C C . LEU A 1 201 ? -6.972 -8.518 0.874 1.00 78.62 201 LEU A C 1
ATOM 1475 O O . LEU A 1 201 ? -6.991 -9.745 0.844 1.00 78.62 201 LEU A O 1
ATOM 1479 N N . ASP A 1 202 ? -7.494 -7.807 1.868 1.00 75.88 202 ASP A N 1
ATOM 1480 C CA . ASP A 1 202 ? -8.271 -8.351 2.978 1.00 75.88 202 ASP A CA 1
ATOM 1481 C C . ASP A 1 202 ? -9.622 -7.637 3.014 1.00 75.88 202 ASP A C 1
ATOM 1483 O O . ASP A 1 202 ? -9.792 -6.567 3.602 1.00 75.88 202 ASP A O 1
ATOM 1487 N N . THR A 1 203 ? -10.601 -8.219 2.334 1.00 72.12 203 THR A N 1
ATOM 1488 C CA . THR A 1 203 ? -11.946 -7.648 2.267 1.00 72.12 203 THR A CA 1
ATOM 1489 C C . THR A 1 203 ? -12.745 -7.846 3.547 1.00 72.12 203 THR A C 1
ATOM 1491 O O . THR A 1 203 ? -13.678 -7.088 3.775 1.00 72.12 203 THR A O 1
ATOM 1494 N N . GLU A 1 204 ? -12.387 -8.814 4.397 1.00 69.44 204 GLU A N 1
ATOM 1495 C CA . GLU A 1 204 ? -13.072 -9.034 5.679 1.00 69.44 204 GLU A CA 1
ATOM 1496 C C . GLU A 1 204 ? -12.823 -7.866 6.634 1.00 69.44 204 GLU A C 1
ATOM 1498 O O . GLU A 1 204 ? -13.735 -7.418 7.325 1.00 69.44 204 GLU A O 1
ATOM 1503 N N . ASN A 1 205 ? -11.595 -7.344 6.630 1.00 69.38 205 ASN A N 1
ATOM 1504 C CA . ASN A 1 205 ? -11.199 -6.218 7.473 1.00 69.38 205 ASN A CA 1
ATOM 1505 C C . ASN A 1 205 ? -11.183 -4.874 6.730 1.00 69.38 205 ASN A C 1
ATOM 1507 O O . ASN A 1 205 ? -10.810 -3.850 7.315 1.00 69.38 205 ASN A O 1
ATOM 1511 N N . GLY A 1 206 ? -11.563 -4.864 5.449 1.00 78.94 206 GLY A N 1
ATOM 1512 C CA . GLY A 1 206 ? -11.572 -3.663 4.619 1.00 78.94 206 GLY A CA 1
ATOM 1513 C C . GLY A 1 206 ? -10.177 -3.061 4.458 1.00 78.94 206 GLY A C 1
ATOM 1514 O O . GLY A 1 206 ? -9.983 -1.871 4.716 1.00 78.94 206 GLY A O 1
ATOM 1515 N N . LYS A 1 207 ? -9.171 -3.878 4.124 1.00 81.81 207 LYS A N 1
ATOM 1516 C CA . LYS A 1 207 ? -7.767 -3.463 4.010 1.00 81.81 207 LYS A CA 1
ATOM 1517 C C . LYS A 1 207 ? -7.155 -3.861 2.670 1.00 81.81 207 LYS A C 1
ATOM 1519 O O . LYS A 1 207 ? -7.290 -4.990 2.207 1.00 81.81 207 LYS A O 1
ATOM 1524 N N . ILE A 1 208 ? -6.409 -2.928 2.091 1.00 86.56 208 ILE A N 1
ATOM 1525 C CA . ILE A 1 208 ? -5.460 -3.163 1.005 1.00 86.56 208 ILE A CA 1
ATOM 1526 C C . ILE A 1 208 ? -4.066 -2.968 1.582 1.00 86.56 208 ILE A C 1
ATOM 1528 O O . ILE A 1 208 ? -3.758 -1.907 2.125 1.00 86.56 208 ILE A O 1
ATOM 1532 N N . TYR A 1 209 ? -3.226 -3.981 1.442 1.00 83.38 209 TYR A N 1
ATOM 1533 C CA . TYR A 1 209 ? -1.826 -3.934 1.822 1.00 83.38 209 TYR A CA 1
ATOM 1534 C C . TYR A 1 209 ? -0.971 -3.787 0.571 1.00 83.38 209 TYR A C 1
ATOM 1536 O O . TYR A 1 209 ? -1.193 -4.471 -0.431 1.00 83.38 209 TYR A O 1
ATOM 1544 N N . LEU A 1 210 ? 0.025 -2.914 0.650 1.00 86.19 210 LEU A N 1
ATOM 1545 C CA . LEU A 1 210 ? 1.125 -2.874 -0.298 1.00 86.19 210 LEU A CA 1
ATOM 1546 C C . LEU A 1 210 ? 2.407 -2.914 0.510 1.00 86.19 210 LEU A C 1
ATOM 1548 O O . LEU A 1 210 ? 2.803 -1.944 1.154 1.00 86.19 210 LEU A O 1
ATOM 1552 N N . GLU A 1 211 ? 3.032 -4.073 0.514 1.00 84.19 211 GLU A N 1
ATOM 1553 C CA . GLU A 1 211 ? 4.291 -4.241 1.200 1.00 84.19 211 GLU A CA 1
ATOM 1554 C C . GLU A 1 211 ? 5.430 -4.163 0.183 1.00 84.19 211 GLU A C 1
ATOM 1556 O O . GLU A 1 211 ? 5.317 -4.714 -0.912 1.00 84.19 211 GLU A O 1
ATOM 1561 N N . MET A 1 212 ? 6.498 -3.434 0.501 1.00 85.81 212 MET A N 1
ATOM 1562 C CA . MET A 1 212 ? 7.574 -3.158 -0.450 1.00 85.81 212 MET A CA 1
ATOM 1563 C C . MET A 1 212 ? 8.944 -3.195 0.218 1.00 85.81 212 MET A C 1
ATOM 1565 O O . MET A 1 212 ? 9.136 -2.624 1.288 1.00 85.81 212 MET A O 1
ATOM 1569 N N . ILE A 1 213 ? 9.906 -3.829 -0.447 1.00 85.62 213 ILE A N 1
ATOM 1570 C CA . ILE A 1 213 ? 11.319 -3.846 -0.065 1.00 85.62 213 ILE A CA 1
ATOM 1571 C C . ILE A 1 213 ? 12.114 -3.190 -1.188 1.00 85.62 213 ILE A C 1
ATOM 1573 O O . ILE A 1 213 ? 11.931 -3.535 -2.352 1.00 85.62 213 ILE A O 1
ATOM 1577 N N . LEU A 1 214 ? 12.981 -2.255 -0.824 1.00 86.12 214 LEU A N 1
ATOM 1578 C CA . LEU A 1 214 ? 13.934 -1.575 -1.691 1.00 86.12 214 LEU A CA 1
ATOM 1579 C C . LEU A 1 214 ? 15.333 -1.944 -1.212 1.00 86.12 214 LEU A C 1
ATOM 1581 O O . LEU A 1 214 ? 15.793 -1.407 -0.204 1.00 86.12 214 LEU A O 1
ATOM 1585 N N . ASP A 1 215 ? 15.986 -2.866 -1.907 1.00 85.25 215 ASP A N 1
ATOM 1586 C CA . ASP A 1 215 ? 17.349 -3.282 -1.598 1.00 85.25 215 ASP A CA 1
ATOM 1587 C C . ASP A 1 215 ? 18.355 -2.555 -2.497 1.00 85.25 215 ASP A C 1
ATOM 1589 O O . ASP A 1 215 ? 18.185 -2.474 -3.714 1.00 85.25 215 ASP A O 1
ATOM 1593 N N . MET A 1 216 ? 19.377 -1.969 -1.877 1.00 84.50 216 MET A N 1
ATOM 1594 C CA . MET A 1 216 ? 20.420 -1.177 -2.533 1.00 84.50 216 MET A CA 1
ATOM 1595 C C . MET A 1 216 ? 21.780 -1.755 -2.139 1.00 84.50 216 MET A C 1
ATOM 1597 O O . MET A 1 216 ? 22.429 -1.248 -1.208 1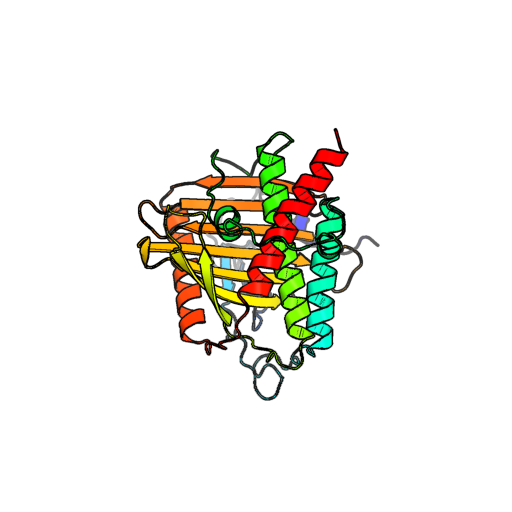.00 84.50 216 MET A O 1
ATOM 1601 N N . PRO A 1 217 ? 22.225 -2.827 -2.812 1.00 83.75 217 PRO A N 1
ATOM 1602 C CA . PRO A 1 217 ? 23.423 -3.555 -2.417 1.00 83.75 217 PRO A CA 1
ATOM 1603 C C . PRO A 1 217 ? 24.675 -2.669 -2.461 1.00 83.75 217 PRO A C 1
ATOM 1605 O O . PRO A 1 217 ? 25.518 -2.750 -1.566 1.00 83.75 217 PRO A O 1
ATOM 1608 N N . GLU A 1 218 ? 24.772 -1.747 -3.425 1.00 83.94 218 GLU A N 1
ATOM 1609 C CA . GLU A 1 218 ? 25.899 -0.813 -3.549 1.00 83.94 218 GLU A CA 1
ATOM 1610 C C . GLU A 1 218 ? 25.993 0.181 -2.382 1.00 83.94 218 GLU A C 1
ATOM 1612 O O . GLU A 1 218 ? 27.072 0.705 -2.105 1.00 83.94 218 GLU A O 1
ATOM 1617 N N . LEU A 1 219 ? 24.883 0.431 -1.682 1.00 79.94 219 LEU A N 1
ATOM 1618 C CA . LEU A 1 219 ? 24.825 1.307 -0.510 1.00 79.94 219 LEU A CA 1
ATOM 1619 C C . LEU A 1 219 ? 24.808 0.530 0.810 1.00 79.94 219 LEU A C 1
ATOM 1621 O O . LEU A 1 219 ? 24.802 1.153 1.870 1.00 79.94 219 LEU A O 1
ATOM 1625 N N . SER A 1 220 ? 24.797 -0.810 0.758 1.00 83.38 220 SER A N 1
ATOM 1626 C CA . SER A 1 220 ? 24.600 -1.670 1.935 1.00 83.38 220 SER A CA 1
ATOM 1627 C C . SER A 1 220 ? 23.386 -1.226 2.763 1.00 83.38 220 SER A C 1
ATOM 1629 O O . SER A 1 220 ? 23.452 -1.117 3.989 1.00 83.38 220 SER A O 1
ATOM 1631 N N . ASN A 1 221 ? 22.294 -0.894 2.073 1.00 82.31 221 ASN A N 1
ATOM 1632 C CA . ASN A 1 221 ? 21.097 -0.335 2.678 1.00 82.31 221 ASN A CA 1
ATOM 1633 C C . ASN A 1 221 ? 19.848 -0.979 2.087 1.00 82.31 221 ASN A C 1
ATOM 1635 O O . ASN A 1 221 ? 19.732 -1.131 0.876 1.00 82.31 221 ASN A O 1
ATOM 1639 N N . THR A 1 222 ? 18.882 -1.258 2.951 1.00 83.31 222 THR A N 1
ATOM 1640 C CA . THR A 1 222 ? 17.585 -1.802 2.559 1.00 83.31 222 THR A CA 1
ATOM 1641 C C . THR A 1 222 ? 16.499 -0.974 3.226 1.00 83.31 222 THR A C 1
ATOM 1643 O O . THR A 1 222 ? 16.594 -0.673 4.414 1.00 83.31 222 THR A O 1
ATOM 1646 N N . ALA A 1 223 ? 15.473 -0.580 2.481 1.00 83.69 223 ALA A N 1
ATOM 1647 C CA . ALA A 1 223 ? 14.317 0.125 3.015 1.00 83.69 223 ALA A CA 1
ATOM 1648 C C . ALA A 1 223 ? 13.057 -0.727 2.855 1.00 83.69 223 ALA A C 1
ATOM 1650 O O . ALA A 1 223 ? 12.807 -1.302 1.800 1.00 83.69 223 ALA A O 1
ATOM 1651 N N . TYR A 1 224 ? 12.252 -0.779 3.907 1.00 83.56 224 TYR A N 1
ATOM 1652 C CA . TYR A 1 224 ? 11.042 -1.581 3.991 1.00 83.56 224 TYR A CA 1
ATOM 1653 C C . TYR A 1 224 ? 9.852 -0.662 4.193 1.00 83.56 224 TYR A C 1
ATOM 1655 O O . TYR A 1 224 ? 9.887 0.212 5.057 1.00 83.56 224 TYR A O 1
ATOM 1663 N N . TYR A 1 225 ? 8.792 -0.892 3.429 1.00 84.81 225 TYR A N 1
ATOM 1664 C CA . TYR A 1 225 ? 7.543 -0.152 3.498 1.00 84.81 225 TYR A CA 1
ATOM 1665 C C . TYR A 1 225 ? 6.415 -1.128 3.768 1.00 84.81 225 TYR A C 1
ATOM 1667 O O . TYR A 1 225 ? 6.247 -2.130 3.072 1.00 84.81 225 TYR A O 1
ATOM 1675 N N . HIS A 1 226 ? 5.608 -0.796 4.763 1.00 83.06 226 HIS A N 1
ATOM 1676 C CA . HIS A 1 226 ? 4.346 -1.458 5.022 1.00 83.06 226 HIS A CA 1
ATOM 1677 C C . HIS A 1 226 ? 3.242 -0.415 4.892 1.00 83.06 226 HIS A C 1
ATOM 1679 O O . HIS A 1 226 ? 3.064 0.441 5.763 1.00 83.06 226 HIS A O 1
ATOM 1685 N N . PHE A 1 227 ? 2.538 -0.463 3.765 1.00 88.31 227 PHE A N 1
ATOM 1686 C CA . PHE A 1 227 ? 1.406 0.402 3.482 1.00 88.31 227 PHE A CA 1
ATOM 1687 C C . PHE A 1 227 ? 0.098 -0.348 3.688 1.00 88.31 227 PHE A C 1
ATOM 1689 O O . PHE A 1 227 ? -0.074 -1.469 3.209 1.00 88.31 227 PHE A O 1
ATOM 1696 N N . VAL A 1 228 ? -0.840 0.314 4.359 1.00 87.19 228 VAL A N 1
ATOM 1697 C CA . VAL A 1 228 ? -2.193 -0.171 4.600 1.00 87.19 228 VAL A CA 1
ATOM 1698 C C . VAL A 1 228 ? -3.189 0.926 4.248 1.00 87.19 228 VAL A C 1
ATOM 1700 O O . VAL A 1 228 ? -3.225 1.982 4.884 1.00 87.19 228 VAL A O 1
ATOM 1703 N N . LEU A 1 229 ? -4.049 0.651 3.275 1.00 90.69 229 LEU A N 1
ATOM 1704 C CA . LEU A 1 229 ? -5.213 1.464 2.951 1.00 90.69 229 LEU A CA 1
ATOM 1705 C C . LEU A 1 229 ? -6.461 0.781 3.498 1.00 90.69 229 LEU A C 1
ATOM 1707 O O . LEU A 1 229 ? -6.796 -0.336 3.121 1.00 90.69 229 LEU A O 1
ATOM 1711 N N . GLY A 1 230 ? -7.146 1.460 4.410 1.00 88.06 230 GLY A N 1
ATOM 1712 C CA . GLY A 1 230 ? -8.479 1.081 4.847 1.00 88.06 230 GLY A CA 1
ATOM 1713 C C . GLY A 1 230 ? -9.513 1.511 3.821 1.00 88.06 230 GLY A C 1
ATOM 1714 O O . GLY A 1 230 ? -9.549 2.684 3.448 1.00 88.06 230 GLY A O 1
ATOM 1715 N N . TYR A 1 231 ? -10.356 0.575 3.406 1.00 87.69 231 TYR A N 1
ATOM 1716 C CA . TYR A 1 231 ? -11.393 0.790 2.414 1.00 87.69 231 TYR A CA 1
ATOM 1717 C C . TYR A 1 231 ? -12.663 0.022 2.781 1.00 87.69 231 TYR A C 1
ATOM 1719 O O . TYR A 1 231 ? -12.613 -1.154 3.134 1.00 87.69 231 TYR A O 1
ATOM 1727 N N . ASP A 1 232 ? -13.799 0.703 2.714 1.00 85.81 232 ASP A N 1
ATOM 1728 C CA . ASP A 1 232 ? -15.120 0.108 2.873 1.00 85.81 232 ASP A CA 1
ATOM 1729 C C . ASP A 1 232 ? -15.586 -0.458 1.525 1.00 85.81 232 ASP A C 1
ATOM 1731 O O . ASP A 1 232 ? -15.987 0.290 0.638 1.00 85.81 232 ASP A O 1
ATOM 1735 N N . PHE A 1 233 ? -15.469 -1.777 1.353 1.00 78.69 233 PHE A N 1
ATOM 1736 C CA . PHE A 1 233 ? -15.862 -2.468 0.117 1.00 78.69 233 PHE A CA 1
ATOM 1737 C C . PHE A 1 233 ? -17.362 -2.766 0.034 1.00 78.69 233 PHE A C 1
ATOM 1739 O O . PHE A 1 233 ? -17.868 -3.043 -1.051 1.00 78.69 233 PHE A O 1
ATOM 1746 N N . GLU A 1 234 ? -18.058 -2.762 1.171 1.00 76.12 234 GLU A N 1
ATOM 1747 C CA . GLU A 1 234 ? -19.464 -3.171 1.267 1.00 76.12 234 GLU A CA 1
ATOM 1748 C C . GLU A 1 234 ? -20.416 -1.984 1.472 1.00 76.12 234 GLU A C 1
ATOM 1750 O O . GLU A 1 234 ? -21.631 -2.134 1.322 1.00 76.12 234 GLU A O 1
ATOM 1755 N N . GLY A 1 235 ? -19.885 -0.812 1.821 1.00 69.56 235 GLY A N 1
ATOM 1756 C CA . GLY A 1 235 ? -20.637 0.418 2.032 1.00 69.56 235 GLY A CA 1
ATOM 1757 C C . GLY A 1 235 ? -20.131 1.605 1.210 1.00 69.56 235 GLY A C 1
ATOM 1758 O O . GLY A 1 235 ? -19.291 1.486 0.324 1.00 69.56 235 GLY A O 1
ATOM 1759 N N . ASP A 1 236 ? -20.676 2.783 1.519 1.00 73.12 236 ASP A N 1
ATOM 1760 C CA . ASP A 1 236 ? -20.424 4.021 0.770 1.00 73.12 236 ASP A CA 1
ATOM 1761 C C . ASP A 1 236 ? -19.314 4.886 1.399 1.00 73.12 236 ASP A C 1
ATOM 1763 O O . ASP A 1 236 ? -19.083 6.015 0.961 1.00 73.12 236 ASP A O 1
ATOM 1767 N N . ALA A 1 237 ? -18.646 4.413 2.463 1.00 74.94 237 ALA A N 1
ATOM 1768 C CA . ALA A 1 237 ? -17.671 5.226 3.193 1.00 74.94 237 ALA A CA 1
ATOM 1769 C C . ALA A 1 237 ? -16.362 5.441 2.412 1.00 74.94 237 ALA A C 1
ATOM 1771 O O . ALA A 1 237 ? -15.645 6.408 2.676 1.00 74.94 237 ALA A O 1
ATOM 1772 N N . GLY A 1 238 ? -16.049 4.569 1.447 1.00 88.25 238 GLY A N 1
ATOM 1773 C CA . GLY A 1 238 ? -14.827 4.655 0.655 1.00 88.25 238 GLY A CA 1
ATOM 1774 C C . GLY A 1 238 ? -13.575 4.471 1.516 1.00 88.25 238 GLY A C 1
ATOM 1775 O O . GLY A 1 238 ? -13.425 3.460 2.197 1.00 88.25 238 GLY A O 1
ATOM 1776 N N . VAL A 1 239 ? -12.654 5.438 1.497 1.00 90.38 239 VAL A N 1
ATOM 1777 C CA . VAL A 1 239 ? -11.403 5.358 2.272 1.00 90.38 239 VAL A CA 1
ATOM 1778 C C . VAL A 1 239 ? -11.653 5.645 3.750 1.00 90.38 239 VAL A C 1
ATOM 1780 O O . VAL A 1 239 ? -12.112 6.719 4.125 1.00 90.38 239 VAL A O 1
ATOM 1783 N N . THR A 1 240 ? -11.274 4.699 4.607 1.00 88.50 240 THR A N 1
ATOM 1784 C CA . THR A 1 240 ? -11.471 4.788 6.063 1.00 88.50 240 THR A CA 1
ATOM 1785 C C . THR A 1 240 ? -10.202 5.173 6.819 1.00 88.50 240 THR A C 1
ATOM 1787 O O . THR A 1 240 ? -10.267 5.769 7.895 1.00 88.50 240 THR A O 1
ATOM 1790 N N . SER A 1 241 ? -9.031 4.843 6.273 1.00 88.19 241 SER A N 1
ATOM 1791 C CA . SER A 1 241 ? -7.736 5.154 6.884 1.00 88.19 241 SER A CA 1
ATOM 1792 C C . SER A 1 241 ? -6.599 4.962 5.889 1.00 88.19 241 SER A C 1
ATOM 1794 O O . SER A 1 241 ? -6.704 4.111 5.015 1.00 88.19 241 SER A O 1
ATOM 1796 N N . PHE A 1 242 ? -5.469 5.622 6.100 1.00 91.12 242 PHE A N 1
ATOM 1797 C CA . PHE A 1 242 ? -4.187 5.234 5.514 1.00 91.12 242 PHE A CA 1
ATOM 1798 C C . PHE A 1 242 ? -3.131 5.128 6.610 1.00 91.12 242 PHE A C 1
ATOM 1800 O O . PHE A 1 242 ? -3.127 5.913 7.560 1.00 91.12 242 PHE A O 1
ATOM 1807 N N . HIS A 1 243 ? -2.252 4.142 6.482 1.00 84.69 243 HIS A N 1
ATOM 1808 C CA . HIS A 1 243 ? -1.132 3.920 7.378 1.00 84.69 243 HIS A CA 1
ATOM 1809 C C . HIS A 1 243 ? 0.085 3.502 6.559 1.00 84.69 243 HIS A C 1
ATOM 1811 O O . HIS A 1 243 ? 0.019 2.546 5.793 1.00 84.69 243 HIS A O 1
ATOM 1817 N N . LEU A 1 244 ? 1.185 4.223 6.724 1.00 86.62 244 LEU A N 1
ATOM 1818 C CA . LEU A 1 244 ? 2.459 3.938 6.088 1.00 86.62 244 LEU A CA 1
ATOM 1819 C C . LEU A 1 244 ? 3.527 3.844 7.167 1.00 86.62 244 LEU A C 1
ATOM 1821 O O . LEU A 1 244 ? 3.717 4.781 7.941 1.00 86.62 244 LEU A O 1
ATOM 1825 N N . VAL A 1 245 ? 4.221 2.717 7.194 1.00 82.38 245 VAL A N 1
ATOM 1826 C CA . VAL A 1 245 ? 5.406 2.501 8.020 1.00 82.38 245 VAL A CA 1
ATOM 1827 C C . VAL A 1 245 ? 6.599 2.334 7.097 1.00 82.38 245 VAL A C 1
ATOM 1829 O O . VAL A 1 245 ? 6.518 1.568 6.139 1.00 82.38 245 VAL A O 1
ATOM 1832 N N . MET A 1 246 ? 7.694 3.025 7.403 1.00 83.19 246 MET A N 1
ATOM 1833 C CA . MET A 1 246 ? 8.976 2.860 6.729 1.00 83.19 246 MET A CA 1
ATOM 1834 C C . MET A 1 246 ? 10.072 2.540 7.745 1.00 83.19 246 MET A C 1
ATOM 1836 O O . MET A 1 246 ? 10.170 3.181 8.796 1.00 83.19 246 MET A O 1
ATOM 1840 N N . ILE A 1 247 ? 10.876 1.530 7.419 1.00 80.62 247 ILE A N 1
ATOM 1841 C CA . ILE A 1 247 ? 12.018 1.058 8.201 1.00 80.62 247 ILE A CA 1
ATOM 1842 C C . ILE A 1 247 ? 13.242 1.057 7.292 1.00 80.62 247 ILE A C 1
ATOM 1844 O O . ILE A 1 247 ? 13.211 0.463 6.217 1.00 80.62 247 ILE A O 1
ATOM 1848 N N . GLN A 1 248 ? 14.337 1.663 7.739 1.00 79.19 248 GLN A N 1
ATOM 1849 C CA . GLN A 1 248 ? 15.609 1.648 7.021 1.00 79.19 248 GLN A CA 1
ATOM 1850 C C . GLN A 1 248 ? 16.617 0.761 7.759 1.00 79.19 248 GLN A C 1
ATOM 1852 O O . GLN A 1 248 ? 16.878 0.971 8.940 1.00 79.19 248 GLN A O 1
ATOM 1857 N N . GLY A 1 249 ? 17.150 -0.248 7.070 1.00 68.12 249 GLY A N 1
ATOM 1858 C CA . GLY A 1 249 ? 17.985 -1.318 7.621 1.00 68.12 249 GLY A CA 1
ATOM 1859 C C . GLY A 1 249 ? 19.502 -1.110 7.512 1.00 68.12 249 GLY A C 1
ATOM 1860 O O . GLY A 1 249 ? 20.242 -1.890 8.106 1.00 68.12 249 GLY A O 1
ATOM 1861 N N . GLY A 1 250 ? 19.986 -0.094 6.787 1.00 64.31 250 GLY A N 1
ATOM 1862 C CA . GLY A 1 250 ? 21.419 0.221 6.682 1.00 64.31 250 GLY A CA 1
ATOM 1863 C C . GLY A 1 250 ? 21.901 1.213 7.750 1.00 64.31 250 GLY A C 1
ATOM 1864 O O . GLY A 1 250 ? 21.319 2.284 7.905 1.00 64.31 250 GLY A O 1
ATOM 1865 N N . GLY A 1 251 ? 22.996 0.898 8.453 1.00 63.56 251 GLY A N 1
ATOM 1866 C CA . GLY A 1 251 ? 23.587 1.783 9.472 1.00 63.56 251 GLY A CA 1
ATOM 1867 C C . GLY A 1 251 ? 22.737 1.914 10.745 1.00 63.56 251 GLY A C 1
ATOM 1868 O O . GLY A 1 251 ? 22.284 0.907 11.292 1.00 63.56 251 GLY A O 1
ATOM 1869 N N . ASP A 1 252 ? 22.537 3.146 11.231 1.00 60.88 252 ASP A N 1
ATOM 1870 C CA . ASP A 1 252 ? 21.603 3.435 12.328 1.00 60.88 252 ASP A CA 1
ATOM 1871 C C . ASP A 1 252 ? 20.163 3.271 11.818 1.00 60.88 252 ASP A C 1
ATOM 1873 O O . ASP A 1 252 ? 19.662 4.102 11.056 1.00 60.88 252 ASP A O 1
ATOM 1877 N N . LYS A 1 253 ? 19.500 2.183 12.230 1.00 70.06 253 LYS A N 1
ATOM 1878 C CA . LYS A 1 253 ? 18.135 1.860 11.794 1.00 70.06 253 LYS A CA 1
ATOM 1879 C C . LYS A 1 253 ? 17.186 3.014 12.091 1.00 70.06 253 LYS A C 1
ATOM 1881 O O . LYS A 1 253 ? 17.070 3.415 13.246 1.00 70.06 253 LYS A O 1
ATOM 1886 N N . SER A 1 254 ? 16.476 3.502 11.078 1.00 73.69 254 SER A N 1
ATOM 1887 C CA . SER A 1 254 ? 15.466 4.548 11.251 1.00 73.69 254 SER A CA 1
ATOM 1888 C C . SER A 1 254 ? 14.059 3.987 11.080 1.00 73.69 254 SER A C 1
ATOM 1890 O O . SER A 1 254 ? 13.827 3.094 10.263 1.00 73.69 254 SER A O 1
ATOM 1892 N N . TYR A 1 255 ? 13.125 4.505 11.878 1.00 78.38 255 TYR A N 1
ATOM 1893 C CA . TYR A 1 255 ? 11.708 4.168 11.813 1.00 78.38 255 TYR A CA 1
ATOM 1894 C C . TYR A 1 255 ? 10.881 5.435 11.611 1.00 78.38 255 TYR A C 1
ATOM 1896 O O . TYR A 1 255 ? 11.055 6.440 12.313 1.00 78.38 255 TYR A O 1
ATOM 1904 N N . SER A 1 256 ? 9.931 5.374 10.682 1.00 78.50 256 SER A N 1
ATOM 1905 C CA . SER A 1 256 ? 8.925 6.414 10.512 1.00 78.50 256 SER A CA 1
ATOM 1906 C C . SER A 1 256 ? 7.541 5.830 10.270 1.00 78.50 256 SER A C 1
ATOM 1908 O O . SER A 1 256 ? 7.375 4.769 9.673 1.00 78.50 256 SER A O 1
ATOM 1910 N N . GLU A 1 257 ? 6.541 6.548 10.761 1.00 81.81 257 GLU A N 1
ATOM 1911 C CA . GLU A 1 257 ? 5.140 6.176 10.668 1.00 81.81 257 GLU A CA 1
ATOM 1912 C C . GLU A 1 257 ? 4.316 7.396 10.297 1.00 81.81 257 GLU A C 1
ATOM 1914 O O . GLU A 1 257 ? 4.463 8.473 10.883 1.00 81.81 257 GLU A O 1
ATOM 1919 N N . GLN A 1 258 ? 3.408 7.200 9.354 1.00 85.62 258 GLN A N 1
ATOM 1920 C CA . GLN A 1 258 ? 2.466 8.196 8.895 1.00 85.62 258 GLN A CA 1
ATOM 1921 C C . GLN A 1 258 ? 1.063 7.603 8.879 1.00 85.62 258 GLN A C 1
ATOM 1923 O O . GLN A 1 258 ? 0.847 6.490 8.403 1.00 85.62 258 GLN A O 1
ATOM 1928 N N . LYS A 1 259 ? 0.088 8.372 9.361 1.00 87.88 259 LYS A N 1
ATOM 1929 C CA . LYS A 1 259 ? -1.330 8.022 9.287 1.00 87.88 259 LYS A CA 1
ATOM 1930 C C . LYS A 1 259 ? -2.137 9.123 8.637 1.00 87.88 259 LYS A C 1
ATOM 1932 O O . LYS A 1 259 ? -1.806 10.300 8.764 1.00 87.88 259 LYS A O 1
ATOM 1937 N N . MET A 1 260 ? -3.222 8.718 7.995 1.00 89.94 260 MET A N 1
ATOM 1938 C CA . MET A 1 260 ? -4.290 9.594 7.545 1.00 89.94 260 MET A CA 1
ATOM 1939 C C . MET A 1 260 ? -5.628 9.025 8.012 1.00 89.94 260 MET A C 1
ATOM 1941 O O . MET A 1 260 ? -5.885 7.829 7.855 1.00 89.94 260 MET A O 1
ATOM 1945 N N . SER A 1 261 ? -6.472 9.865 8.594 1.00 88.75 261 SER A N 1
ATOM 1946 C CA . SER A 1 261 ? -7.859 9.527 8.930 1.00 88.75 261 SER A CA 1
ATOM 1947 C C . SER A 1 261 ? -8.783 9.661 7.712 1.00 88.75 261 SER A C 1
ATOM 1949 O O . SER A 1 261 ? -8.405 10.227 6.688 1.00 88.75 261 SER A O 1
ATOM 1951 N N . ALA A 1 262 ? -10.016 9.159 7.819 1.00 87.38 262 ALA A N 1
ATOM 1952 C CA . ALA A 1 262 ? -11.019 9.237 6.749 1.00 87.38 262 ALA A CA 1
ATOM 1953 C C . ALA A 1 262 ? -11.319 10.677 6.278 1.00 87.38 262 ALA A C 1
ATOM 1955 O O . ALA A 1 262 ? -11.633 10.896 5.114 1.00 87.38 262 ALA A O 1
ATOM 1956 N N . ASP A 1 263 ? -11.193 11.670 7.164 1.00 86.06 263 ASP A N 1
ATOM 1957 C CA . ASP A 1 263 ? -11.371 13.097 6.857 1.00 86.06 263 ASP A CA 1
ATOM 1958 C C . ASP A 1 263 ? -10.102 13.774 6.299 1.00 86.06 263 ASP A C 1
ATOM 1960 O O . ASP A 1 263 ? -10.063 14.995 6.144 1.00 86.06 263 ASP A O 1
ATOM 1964 N N . GLY A 1 264 ? -9.057 13.002 5.981 1.00 85.94 264 GLY A N 1
ATOM 1965 C CA . GLY A 1 264 ? -7.848 13.493 5.315 1.00 85.94 264 GLY A CA 1
ATOM 1966 C C . GLY A 1 264 ? -6.846 14.204 6.230 1.00 85.94 264 GLY A C 1
ATOM 1967 O O . GLY A 1 264 ? -5.917 14.852 5.733 1.00 85.94 264 GLY A O 1
ATOM 1968 N N . LYS A 1 265 ? -7.004 14.109 7.557 1.00 89.44 265 LYS A N 1
ATOM 1969 C CA . LYS A 1 265 ? -6.024 14.641 8.515 1.00 89.44 265 LYS A CA 1
ATOM 1970 C C . LYS A 1 265 ? -4.825 13.722 8.621 1.00 89.44 265 LYS A C 1
ATOM 1972 O O . LYS A 1 265 ? -4.978 12.506 8.618 1.00 89.44 265 LYS A O 1
ATOM 1977 N N . PHE A 1 266 ? -3.642 14.314 8.752 1.00 89.81 266 PHE A N 1
ATOM 1978 C CA . PHE A 1 266 ? -2.385 13.581 8.794 1.00 89.81 266 PHE A CA 1
ATOM 1979 C C . PHE A 1 266 ? -1.749 13.597 10.164 1.00 89.81 266 PHE A C 1
ATOM 1981 O O . PHE A 1 266 ? -1.773 14.596 10.880 1.00 89.81 266 PHE A O 1
ATOM 1988 N N . TYR A 1 267 ? -1.089 12.491 10.457 1.00 87.25 267 TYR A N 1
ATOM 1989 C CA . TYR A 1 267 ? -0.353 12.284 11.680 1.00 87.25 267 TYR A CA 1
ATOM 1990 C C . TYR A 1 267 ? 0.972 11.611 11.366 1.00 87.25 267 TYR A C 1
ATOM 1992 O O . TYR A 1 267 ? 1.064 10.842 10.406 1.00 87.25 267 TYR A O 1
ATOM 2000 N N . LYS A 1 268 ? 2.000 11.892 12.164 1.00 84.31 268 LYS A N 1
ATOM 2001 C CA . LYS A 1 268 ? 3.338 11.380 11.891 1.00 84.31 268 LYS A CA 1
ATOM 2002 C C . LYS A 1 268 ? 4.153 11.198 13.165 1.00 84.31 268 LYS A C 1
ATOM 2004 O O . LYS A 1 268 ? 4.045 11.992 14.096 1.00 84.31 268 LYS A O 1
ATOM 2009 N N . ARG A 1 269 ? 5.013 10.184 13.155 1.00 79.00 269 ARG A N 1
ATOM 2010 C CA . ARG A 1 269 ? 6.042 9.910 14.157 1.00 79.00 269 ARG A CA 1
ATOM 2011 C C . ARG A 1 269 ? 7.327 9.445 13.473 1.00 79.00 269 ARG A C 1
ATOM 2013 O O . ARG A 1 269 ? 7.279 8.766 12.450 1.00 79.00 269 ARG A O 1
ATOM 2020 N N . SER A 1 270 ? 8.469 9.765 14.074 1.00 73.19 270 SER A N 1
ATOM 2021 C CA . SER A 1 270 ? 9.768 9.195 13.707 1.00 73.19 270 SER A CA 1
ATOM 2022 C C . SER A 1 270 ? 10.586 8.970 14.975 1.00 73.19 270 SER A C 1
ATOM 2024 O O . SER A 1 270 ? 10.776 9.920 15.736 1.00 73.19 270 SER A O 1
ATOM 2026 N N . GLU A 1 271 ? 11.041 7.740 15.218 1.00 68.94 271 GLU A N 1
ATOM 2027 C CA . GLU A 1 271 ? 11.810 7.378 16.420 1.00 68.94 271 GLU A CA 1
ATOM 2028 C C . GLU A 1 271 ? 13.051 6.550 16.095 1.00 68.94 271 GLU A C 1
ATOM 2030 O O . GLU A 1 271 ? 13.097 5.837 15.096 1.00 68.94 271 GLU A O 1
ATOM 2035 N N . PHE A 1 272 ? 14.007 6.592 17.025 1.00 62.03 272 PHE A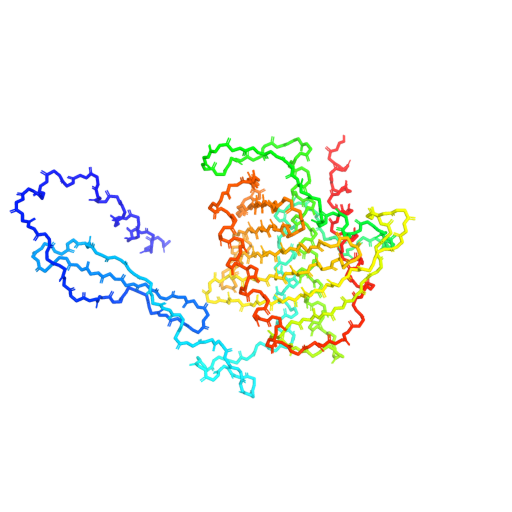 N 1
ATOM 2036 C CA . PHE A 1 272 ? 15.140 5.674 17.132 1.00 62.03 272 PHE A CA 1
ATOM 2037 C C . PHE A 1 272 ? 15.135 5.041 18.536 1.00 62.03 272 PHE A C 1
ATOM 2039 O O . PHE A 1 272 ? 16.050 5.278 19.325 1.00 62.03 272 PHE A O 1
ATOM 2046 N N . THR A 1 273 ? 14.072 4.317 18.910 1.00 62.06 273 THR A N 1
ATOM 2047 C CA . THR A 1 273 ? 13.996 3.630 20.218 1.00 62.06 273 THR A CA 1
ATOM 2048 C C . THR A 1 273 ? 14.064 2.104 20.067 1.00 62.06 273 THR A C 1
ATOM 2050 O O . THR A 1 273 ? 13.617 1.568 19.047 1.00 62.06 273 THR A O 1
ATOM 2053 N N . PRO A 1 274 ? 14.633 1.375 21.051 1.00 64.44 274 PRO A N 1
ATOM 2054 C CA . PRO A 1 274 ? 14.797 -0.083 20.986 1.00 64.44 274 PRO A CA 1
ATOM 2055 C C . PRO A 1 274 ? 13.492 -0.874 20.788 1.00 64.44 274 PRO A C 1
ATOM 2057 O O . PRO A 1 274 ? 13.499 -1.947 20.179 1.00 64.44 274 PRO A O 1
ATOM 2060 N N . GLU A 1 275 ? 12.365 -0.357 21.282 1.00 64.06 275 GLU A N 1
ATOM 2061 C CA . GLU A 1 275 ? 11.043 -0.967 21.124 1.00 64.06 275 GLU A CA 1
ATOM 2062 C C . GLU A 1 275 ? 10.597 -0.971 19.654 1.00 64.06 275 GLU A C 1
ATOM 2064 O O . GLU A 1 275 ? 10.148 -2.005 19.150 1.00 64.06 275 GLU A O 1
ATOM 2069 N N . PHE A 1 276 ? 10.784 0.146 18.935 1.00 64.19 276 PHE A N 1
ATOM 2070 C CA . PHE A 1 276 ? 10.510 0.206 17.495 1.00 64.19 276 PHE A CA 1
ATOM 2071 C C . PHE A 1 276 ? 11.486 -0.646 16.698 1.00 64.19 276 PHE A C 1
ATOM 2073 O O . PHE A 1 276 ? 11.059 -1.285 15.742 1.00 64.19 276 PHE A O 1
ATOM 2080 N N . THR A 1 277 ? 12.748 -0.745 17.126 1.00 64.69 277 THR A N 1
ATOM 2081 C CA . THR A 1 277 ? 13.714 -1.668 16.515 1.00 64.69 277 THR A CA 1
ATOM 2082 C C . THR A 1 277 ? 13.217 -3.112 16.567 1.00 64.69 277 THR A C 1
ATOM 2084 O O . THR A 1 277 ? 13.300 -3.817 15.570 1.00 64.69 277 THR A O 1
ATOM 2087 N N . SER A 1 278 ? 12.616 -3.544 17.680 1.00 68.94 278 SER A N 1
ATOM 2088 C CA . SER A 1 278 ? 12.100 -4.916 17.819 1.00 68.94 278 SER A CA 1
ATOM 2089 C C . SER A 1 278 ? 10.880 -5.186 16.927 1.00 68.94 278 SER A C 1
ATOM 2091 O O . SER A 1 278 ? 10.794 -6.237 16.292 1.00 68.94 278 SER A O 1
ATOM 2093 N N . ALA A 1 279 ? 9.938 -4.239 16.845 1.00 64.62 279 ALA A N 1
ATOM 2094 C CA . ALA A 1 279 ? 8.778 -4.350 15.955 1.00 64.62 279 ALA A CA 1
ATOM 2095 C C . ALA A 1 279 ? 9.184 -4.286 14.473 1.00 64.62 279 ALA A C 1
ATOM 2097 O O . ALA A 1 279 ? 8.657 -5.032 13.648 1.00 64.62 279 ALA A O 1
ATOM 2098 N N . ALA A 1 280 ? 10.151 -3.428 14.149 1.00 65.00 280 ALA A N 1
ATOM 2099 C CA . ALA A 1 280 ? 10.737 -3.316 12.825 1.00 65.00 280 ALA A CA 1
ATOM 2100 C C . ALA A 1 280 ? 11.448 -4.609 12.414 1.00 65.00 280 ALA A C 1
ATOM 2102 O O . ALA A 1 280 ? 11.209 -5.107 11.320 1.00 65.00 280 ALA A O 1
ATOM 2103 N N . ASP A 1 281 ? 12.239 -5.201 13.308 1.00 71.38 281 ASP A N 1
ATOM 2104 C CA . ASP A 1 281 ? 12.924 -6.471 13.062 1.00 71.38 281 ASP A CA 1
ATOM 2105 C C . ASP A 1 281 ? 11.932 -7.617 12.852 1.00 71.38 281 ASP A C 1
ATOM 2107 O O . ASP A 1 281 ? 12.120 -8.434 11.952 1.00 71.38 281 ASP A O 1
ATOM 2111 N N . ALA A 1 282 ? 10.834 -7.651 13.614 1.00 71.56 282 ALA A N 1
ATOM 2112 C CA . ALA A 1 282 ? 9.770 -8.632 13.417 1.00 71.56 282 ALA A CA 1
ATOM 2113 C C . ALA A 1 282 ? 9.065 -8.462 12.060 1.00 71.56 282 ALA A C 1
ATOM 2115 O O . ALA A 1 282 ? 8.818 -9.455 11.374 1.00 71.56 282 ALA A O 1
ATOM 2116 N N . LEU A 1 283 ? 8.772 -7.220 11.654 1.00 67.69 283 LEU A N 1
ATOM 2117 C CA . LEU A 1 283 ? 8.199 -6.921 10.339 1.00 67.69 283 LEU A CA 1
ATOM 2118 C C . LEU A 1 283 ? 9.162 -7.321 9.218 1.00 67.69 283 LEU A C 1
ATOM 2120 O O . LEU A 1 283 ? 8.760 -8.074 8.336 1.00 67.69 283 LEU A O 1
ATOM 2124 N N . MET A 1 284 ? 10.427 -6.892 9.276 1.00 72.25 284 MET A N 1
ATOM 2125 C CA . MET A 1 284 ? 11.458 -7.264 8.298 1.00 72.25 284 MET A CA 1
ATOM 2126 C C . MET A 1 284 ? 11.629 -8.785 8.207 1.00 72.25 284 MET A C 1
ATOM 2128 O O . MET A 1 284 ? 11.620 -9.335 7.113 1.00 72.25 284 MET A O 1
ATOM 2132 N N . THR A 1 285 ? 11.678 -9.489 9.341 1.00 76.50 285 THR A N 1
ATOM 2133 C CA . THR A 1 285 ? 11.776 -10.959 9.364 1.00 76.50 285 THR A CA 1
ATOM 2134 C C . THR A 1 285 ? 10.566 -11.611 8.693 1.00 76.50 285 THR A C 1
ATOM 2136 O O . THR A 1 285 ? 10.715 -12.518 7.874 1.00 76.50 285 THR A O 1
ATOM 2139 N N . ALA A 1 286 ? 9.351 -11.147 9.008 1.00 70.81 286 ALA A N 1
ATOM 2140 C CA . ALA A 1 286 ? 8.137 -11.649 8.369 1.00 70.81 286 ALA A CA 1
ATOM 2141 C C . ALA A 1 286 ? 8.136 -11.373 6.856 1.00 70.81 286 ALA A C 1
ATOM 2143 O O . ALA A 1 286 ? 7.626 -12.181 6.081 1.00 70.81 286 ALA A O 1
ATOM 2144 N N . PHE A 1 287 ? 8.721 -10.253 6.433 1.00 69.94 287 PHE A N 1
ATOM 2145 C CA . PHE A 1 287 ? 8.888 -9.898 5.031 1.00 69.94 287 PHE A CA 1
ATOM 2146 C C . PHE A 1 287 ? 9.853 -10.795 4.284 1.00 69.94 287 PHE A C 1
ATOM 2148 O O . PHE A 1 287 ? 9.504 -11.316 3.228 1.00 69.94 287 PHE A O 1
ATOM 2155 N N . GLU A 1 288 ? 11.046 -10.990 4.829 1.00 74.12 288 GLU A N 1
ATOM 2156 C CA . GLU A 1 288 ? 12.057 -11.855 4.232 1.00 74.12 288 GLU A CA 1
ATOM 2157 C C . GLU A 1 288 ? 11.565 -13.302 4.129 1.00 74.12 288 GLU A C 1
ATOM 2159 O O . GLU A 1 288 ? 11.787 -13.948 3.106 1.00 74.12 288 GLU A O 1
ATOM 2164 N N . ALA A 1 289 ? 10.810 -13.784 5.124 1.00 73.38 289 ALA A N 1
ATOM 2165 C CA . ALA A 1 289 ? 10.157 -15.090 5.061 1.00 73.38 289 ALA A CA 1
ATOM 2166 C C . ALA A 1 289 ? 9.165 -15.178 3.886 1.00 73.38 289 ALA A C 1
ATOM 2168 O O . ALA A 1 289 ? 9.258 -16.092 3.070 1.00 73.38 289 ALA A O 1
ATOM 2169 N N . LYS A 1 290 ? 8.279 -14.182 3.731 1.00 68.12 290 LYS A N 1
ATOM 2170 C CA . LYS A 1 290 ? 7.347 -14.105 2.590 1.00 68.12 290 LYS A CA 1
ATOM 2171 C C . LYS A 1 290 ? 8.083 -13.998 1.244 1.00 68.12 290 LYS A C 1
ATOM 2173 O O . LYS A 1 290 ? 7.637 -14.588 0.265 1.00 68.12 290 LYS A O 1
ATOM 2178 N N . LYS A 1 291 ? 9.206 -13.265 1.179 1.00 66.81 291 LYS A N 1
ATOM 2179 C CA . LYS A 1 291 ? 10.060 -13.155 -0.022 1.00 66.81 291 LYS A CA 1
ATOM 2180 C C . LYS A 1 291 ? 10.671 -14.508 -0.394 1.00 66.81 291 LYS A C 1
ATOM 2182 O O . LYS A 1 291 ? 10.727 -14.828 -1.573 1.00 66.81 291 LYS A O 1
ATOM 2187 N N . ALA A 1 292 ? 11.115 -15.293 0.589 1.00 66.38 292 ALA A N 1
ATOM 2188 C CA . ALA A 1 292 ? 11.706 -16.613 0.363 1.00 66.38 292 ALA A CA 1
ATOM 2189 C C . ALA A 1 292 ? 10.687 -17.661 -0.123 1.00 66.38 292 ALA A C 1
ATOM 2191 O O . ALA A 1 292 ? 11.065 -18.612 -0.804 1.00 66.38 292 ALA A O 1
ATOM 2192 N N . GLU A 1 293 ? 9.412 -17.491 0.232 1.00 56.09 293 GLU A N 1
ATOM 2193 C CA . GLU A 1 293 ? 8.307 -18.360 -0.189 1.00 56.09 293 GLU A CA 1
ATOM 2194 C C . GLU A 1 293 ? 7.735 -17.987 -1.567 1.00 56.09 293 GLU A C 1
ATOM 2196 O O . GLU A 1 293 ? 7.191 -18.851 -2.254 1.00 56.09 293 GLU A O 1
ATOM 2201 N N . GLY A 1 294 ? 7.863 -16.723 -1.985 1.00 51.97 294 GLY A N 1
ATOM 2202 C CA . GLY A 1 294 ? 7.338 -16.237 -3.259 1.00 51.97 294 GLY A CA 1
ATOM 2203 C C . GLY A 1 294 ? 8.188 -16.643 -4.466 1.00 51.97 294 GLY A C 1
ATOM 2204 O O . GLY A 1 294 ? 9.417 -16.593 -4.432 1.00 51.97 294 GLY A O 1
ATOM 2205 N N . GLN A 1 295 ? 7.543 -16.999 -5.580 1.00 48.50 295 GLN A N 1
ATOM 2206 C CA . GLN A 1 295 ? 8.244 -17.099 -6.859 1.00 48.50 295 GLN A CA 1
ATOM 2207 C C . GLN A 1 295 ? 8.535 -15.695 -7.389 1.00 48.50 295 GLN A C 1
ATOM 2209 O O . GLN A 1 295 ? 7.612 -14.919 -7.617 1.00 48.50 295 GLN A O 1
ATOM 2214 N N . THR A 1 296 ? 9.809 -15.369 -7.633 1.00 48.25 296 THR A N 1
ATOM 2215 C CA . THR A 1 296 ? 10.176 -14.155 -8.370 1.00 48.25 296 THR A CA 1
ATOM 2216 C C . THR A 1 296 ? 9.586 -14.229 -9.775 1.00 48.25 296 THR A C 1
ATOM 2218 O O . THR A 1 296 ? 10.135 -14.881 -10.663 1.00 48.25 296 THR A O 1
ATOM 2221 N N . ILE A 1 297 ? 8.457 -13.554 -9.978 1.00 49.97 297 ILE A N 1
ATOM 2222 C CA . ILE A 1 297 ? 7.944 -13.279 -11.314 1.00 49.97 297 ILE A CA 1
ATOM 2223 C C . ILE A 1 297 ? 8.720 -12.075 -11.829 1.00 49.97 297 ILE A C 1
ATOM 2225 O O . ILE A 1 297 ? 8.474 -10.940 -11.426 1.00 49.97 297 ILE A O 1
ATOM 2229 N N . THR A 1 298 ? 9.693 -12.333 -12.698 1.00 46.06 298 THR A N 1
ATOM 2230 C CA . THR A 1 298 ? 10.467 -11.292 -13.371 1.00 46.06 298 THR A CA 1
ATOM 2231 C C . THR A 1 298 ? 9.604 -10.670 -14.470 1.00 46.06 298 THR A C 1
ATOM 2233 O O . THR A 1 298 ? 9.561 -11.153 -15.599 1.00 46.06 298 THR A O 1
ATOM 2236 N N . GLY A 1 299 ? 8.867 -9.618 -14.122 1.00 54.41 299 GLY A N 1
ATOM 2237 C CA . GLY A 1 299 ? 8.331 -8.655 -15.080 1.00 54.41 299 GLY A CA 1
ATOM 2238 C C . GLY A 1 299 ? 9.238 -7.430 -15.085 1.00 54.41 299 GLY A C 1
ATOM 2239 O O . GLY A 1 299 ? 9.593 -6.938 -14.016 1.00 54.41 299 GLY A O 1
ATOM 2240 N N . ASP A 1 300 ? 9.641 -6.947 -16.258 1.00 63.47 300 ASP A N 1
ATOM 2241 C CA . ASP A 1 300 ? 10.273 -5.631 -16.352 1.00 63.47 300 ASP A CA 1
ATOM 2242 C C . ASP A 1 300 ? 9.194 -4.572 -16.092 1.00 63.47 300 ASP A C 1
ATOM 2244 O O . ASP A 1 300 ? 8.417 -4.244 -16.981 1.00 63.47 300 ASP A O 1
ATOM 2248 N N . LEU A 1 301 ? 9.078 -4.154 -14.830 1.00 70.81 301 LEU A N 1
ATOM 2249 C CA . LEU A 1 301 ? 8.121 -3.153 -14.345 1.00 70.81 301 LEU A CA 1
ATOM 2250 C C . LEU A 1 301 ? 8.809 -1.821 -14.037 1.00 70.81 301 LEU A C 1
ATOM 2252 O O . LEU A 1 301 ? 8.241 -0.963 -13.359 1.00 70.81 301 LEU A O 1
ATOM 2256 N N . ALA A 1 302 ? 10.064 -1.669 -14.462 1.00 72.44 302 ALA A N 1
ATOM 2257 C CA . ALA A 1 302 ? 10.884 -0.523 -14.114 1.00 72.44 302 ALA A CA 1
ATOM 2258 C C . ALA A 1 302 ? 10.260 0.781 -14.625 1.00 72.44 302 ALA A C 1
ATOM 2260 O O . ALA A 1 302 ? 10.113 1.742 -13.868 1.00 72.44 302 ALA A O 1
ATOM 2261 N N . GLU A 1 303 ? 9.838 0.786 -15.891 1.00 72.94 303 GLU A N 1
ATOM 2262 C CA . GLU A 1 303 ? 9.246 1.960 -16.529 1.00 72.94 303 GLU A CA 1
ATOM 2263 C C . GLU A 1 303 ? 7.884 2.324 -15.921 1.00 72.94 303 GLU A C 1
ATOM 2265 O O . GLU A 1 303 ? 7.633 3.504 -15.654 1.00 72.94 303 GLU A O 1
ATOM 2270 N N . GLU A 1 304 ? 7.004 1.346 -15.658 1.00 74.94 304 GLU A N 1
ATOM 2271 C CA . GLU A 1 304 ? 5.726 1.609 -14.990 1.00 74.94 304 GLU A CA 1
ATOM 2272 C C . GLU A 1 304 ? 5.918 2.104 -13.558 1.00 74.94 304 GLU A C 1
ATOM 2274 O O . GLU A 1 304 ? 5.277 3.083 -13.164 1.00 74.94 304 GLU A O 1
ATOM 2279 N N . PHE A 1 305 ? 6.806 1.476 -12.787 1.00 76.94 305 PHE A N 1
ATOM 2280 C CA . PHE A 1 305 ? 7.078 1.881 -11.413 1.00 76.94 305 PHE A CA 1
ATOM 2281 C C . PHE A 1 305 ? 7.592 3.323 -11.348 1.00 76.94 305 PHE A C 1
ATOM 2283 O O . PHE A 1 305 ? 7.027 4.154 -10.630 1.00 76.94 305 PHE A O 1
ATOM 2290 N N . ASP A 1 306 ? 8.594 3.661 -12.165 1.00 74.12 306 ASP A N 1
ATOM 2291 C CA . ASP A 1 306 ? 9.142 5.018 -12.232 1.00 74.12 306 ASP A CA 1
ATOM 2292 C C . ASP A 1 306 ? 8.087 6.034 -12.683 1.00 74.12 306 ASP A C 1
ATOM 2294 O O . ASP A 1 306 ? 7.982 7.133 -12.118 1.00 74.12 306 ASP A O 1
ATOM 2298 N N . ARG A 1 307 ? 7.251 5.663 -13.662 1.00 75.62 307 ARG A N 1
ATOM 2299 C CA . ARG A 1 307 ? 6.116 6.480 -14.105 1.00 75.62 307 ARG A CA 1
ATOM 2300 C C . ARG A 1 307 ? 5.179 6.790 -12.942 1.00 75.62 307 ARG A C 1
ATOM 2302 O O . ARG A 1 307 ? 4.819 7.952 -12.755 1.00 75.62 307 ARG A O 1
ATOM 2309 N N . TYR A 1 308 ? 4.786 5.790 -12.161 1.00 77.69 308 TYR A N 1
ATOM 2310 C CA . TYR A 1 308 ? 3.819 5.957 -11.078 1.00 77.69 308 TYR A CA 1
ATOM 2311 C C . TYR A 1 308 ? 4.363 6.739 -9.883 1.00 77.69 308 TYR A C 1
ATOM 2313 O O . TYR A 1 308 ? 3.654 7.585 -9.329 1.00 77.69 308 TYR A O 1
ATOM 2321 N N . CYS A 1 309 ? 5.636 6.552 -9.540 1.00 75.12 309 CYS A N 1
ATOM 2322 C CA . CYS A 1 309 ? 6.302 7.389 -8.547 1.00 75.12 309 CYS A CA 1
ATOM 2323 C C . CYS A 1 309 ? 6.413 8.861 -8.998 1.00 75.12 309 CYS A C 1
ATOM 2325 O O . CYS A 1 309 ? 6.207 9.787 -8.206 1.00 75.12 309 CYS A O 1
ATOM 2327 N N . SER A 1 310 ? 6.684 9.098 -10.286 1.00 71.19 310 SER A N 1
ATOM 2328 C CA . SER A 1 310 ? 6.720 10.444 -10.883 1.00 71.19 310 SER A CA 1
ATOM 2329 C C . SER A 1 310 ? 5.341 11.116 -10.865 1.00 71.19 310 SER A C 1
ATOM 2331 O O . SER A 1 310 ? 5.218 12.285 -10.493 1.00 71.19 310 SER A O 1
ATOM 2333 N N . ILE A 1 311 ? 4.289 10.364 -11.201 1.00 69.88 311 ILE A N 1
ATOM 2334 C CA . ILE A 1 311 ? 2.895 10.822 -11.188 1.00 69.88 311 ILE A CA 1
ATOM 2335 C C . ILE A 1 311 ? 2.462 11.262 -9.781 1.00 69.88 311 ILE A C 1
ATOM 2337 O O . ILE A 1 311 ? 1.973 12.380 -9.604 1.00 69.88 311 ILE A O 1
ATOM 2341 N N . GLY A 1 312 ? 2.664 10.412 -8.769 1.00 63.44 312 GLY A N 1
ATOM 2342 C CA . GLY A 1 312 ? 2.194 10.682 -7.408 1.00 63.44 312 GLY A CA 1
ATOM 2343 C C . GLY A 1 312 ? 2.824 11.926 -6.779 1.00 63.44 312 GLY A C 1
ATOM 2344 O O . GLY A 1 312 ? 2.131 12.736 -6.158 1.00 63.44 312 GLY A O 1
ATOM 2345 N N . SER A 1 313 ? 4.123 12.119 -7.003 1.00 64.25 313 SER A N 1
ATOM 2346 C CA . SER A 1 313 ? 4.873 13.256 -6.468 1.00 64.25 313 SER A CA 1
ATOM 2347 C C . SER A 1 313 ? 4.548 14.583 -7.155 1.00 64.25 313 SER A C 1
ATOM 2349 O O . SER A 1 313 ? 4.431 15.615 -6.490 1.00 64.25 313 SER A O 1
ATOM 2351 N N . ARG A 1 314 ? 4.347 14.579 -8.477 1.00 65.19 314 ARG A N 1
ATOM 2352 C CA . ARG A 1 314 ? 4.066 15.794 -9.255 1.00 65.19 314 ARG A CA 1
ATOM 2353 C C . ARG A 1 314 ? 2.630 16.263 -9.144 1.00 65.19 314 ARG A C 1
ATOM 2355 O O . ARG A 1 314 ? 2.420 17.458 -8.945 1.00 65.19 314 ARG A O 1
ATOM 2362 N N . ALA A 1 315 ? 1.661 15.355 -9.209 1.00 57.59 315 ALA A N 1
ATOM 2363 C CA . ALA A 1 315 ? 0.255 15.730 -9.150 1.00 57.59 315 ALA A CA 1
ATOM 2364 C C . ALA A 1 315 ? -0.087 16.454 -7.842 1.00 57.59 315 ALA A C 1
ATOM 2366 O O . ALA A 1 315 ? -0.789 17.466 -7.851 1.00 57.59 315 ALA A O 1
ATOM 2367 N N . TYR A 1 316 ? 0.500 16.017 -6.722 1.00 56.41 316 TYR A N 1
ATOM 2368 C CA . TYR A 1 316 ? 0.343 16.731 -5.462 1.00 56.41 316 TYR A CA 1
ATOM 2369 C C . TYR A 1 316 ? 1.033 18.107 -5.475 1.00 56.41 316 TYR A C 1
ATOM 2371 O O . TYR A 1 316 ? 0.436 19.103 -5.064 1.00 56.41 316 TYR A O 1
ATOM 2379 N N . MET A 1 317 ? 2.264 18.200 -5.989 1.00 61.00 317 MET A N 1
ATOM 2380 C CA . MET A 1 317 ? 2.980 19.479 -6.102 1.00 61.00 317 MET A CA 1
ATOM 2381 C C . MET A 1 317 ? 2.252 20.477 -7.021 1.00 61.00 317 MET A C 1
ATOM 2383 O O . MET A 1 317 ? 2.229 21.676 -6.738 1.00 61.00 317 MET A O 1
ATOM 2387 N N . ASN A 1 318 ? 1.589 19.998 -8.073 1.00 60.81 318 ASN A N 1
ATOM 2388 C CA . ASN A 1 318 ? 0.783 20.815 -8.978 1.00 60.81 318 ASN A CA 1
ATOM 2389 C C . ASN A 1 318 ? -0.539 21.259 -8.333 1.00 60.81 318 ASN A C 1
ATOM 2391 O O . ASN A 1 318 ? -0.884 22.439 -8.418 1.00 60.81 318 ASN A O 1
ATOM 2395 N N . ALA A 1 319 ? -1.226 20.372 -7.604 1.00 52.66 319 ALA A N 1
ATOM 2396 C CA . ALA A 1 319 ? -2.414 20.725 -6.821 1.00 52.66 319 ALA A CA 1
ATOM 2397 C C . ALA A 1 319 ? -2.104 21.763 -5.723 1.00 52.66 319 ALA A C 1
ATOM 2399 O O . ALA A 1 319 ? -2.904 22.661 -5.463 1.00 52.66 319 ALA A O 1
ATOM 2400 N N . MET A 1 320 ? -0.916 21.690 -5.116 1.00 52.62 320 MET A N 1
ATOM 2401 C CA . MET A 1 320 ? -0.431 22.662 -4.131 1.00 52.62 320 MET A CA 1
ATOM 2402 C C . MET A 1 320 ? -0.156 24.045 -4.720 1.00 52.62 320 MET A C 1
ATOM 2404 O O . MET A 1 320 ? -0.437 25.051 -4.070 1.00 52.62 320 MET A O 1
ATOM 2408 N N . ASN A 1 321 ? 0.413 24.101 -5.926 1.00 55.38 321 ASN A N 1
ATOM 2409 C CA . ASN A 1 321 ? 0.738 25.362 -6.591 1.00 55.38 321 ASN A CA 1
ATOM 2410 C C . ASN A 1 321 ? -0.509 26.089 -7.111 1.00 55.38 321 ASN A C 1
ATOM 2412 O O . ASN A 1 321 ? -0.491 27.309 -7.206 1.00 55.38 321 ASN A O 1
ATOM 2416 N N . ALA A 1 322 ? -1.594 25.363 -7.392 1.00 49.41 322 ALA A N 1
ATOM 2417 C CA . ALA A 1 322 ? -2.876 25.933 -7.808 1.00 49.41 322 ALA A CA 1
ATOM 2418 C C . ALA A 1 322 ? -3.695 26.561 -6.656 1.00 49.41 322 ALA A C 1
ATOM 2420 O O . ALA A 1 322 ? -4.718 27.192 -6.910 1.00 49.41 322 ALA A O 1
ATOM 2421 N N . GLN A 1 323 ? -3.271 26.377 -5.398 1.00 45.16 323 GLN A N 1
ATOM 2422 C CA . GLN A 1 323 ? -3.910 26.945 -4.199 1.00 45.16 323 GLN A CA 1
ATOM 2423 C C . GLN A 1 323 ? -3.188 28.197 -3.650 1.00 45.16 323 GLN A C 1
ATOM 2425 O O . GLN A 1 323 ? -3.518 28.650 -2.552 1.00 45.16 323 GLN A O 1
ATOM 2430 N N . MET A 1 324 ? -2.210 28.743 -4.388 1.00 37.69 324 MET A N 1
ATOM 2431 C CA . MET A 1 324 ? -1.539 30.031 -4.131 1.00 37.69 324 MET A CA 1
ATOM 2432 C C . MET A 1 324 ? -2.001 31.089 -5.132 1.00 37.69 324 MET A C 1
ATOM 2434 O O . MET A 1 324 ? -2.059 32.270 -4.726 1.00 37.69 324 MET A O 1
#

Secondary structure (DSSP, 8-state):
---SSHHHHHHHTTSS--TT--S----EEEEEEEE---SSS-EEEEEEETTT--EEEEEEEPPSS---EETTEETTT-PBPPPHHHHHHHHHHHHHHHHHHHT---GGGSS-----TTHHHHHT-------SSS--B--SHHHHHHHHHHHHHHHHHHHHHHHHHH-TTSPP-SSPEEEEEEESSSSSS-EEEEEEEEEEEETTTTEEEEEEEEEEGGGTEEEEEEEEEEE-SSSS--EEEEEEEEEE-SSS-EEEEEEEETT--EEEEEE--HHHHHHHHHHHHHHHHHHHHS-------HHHHHHHHHHHHHHHHHHHHTT-

pLDDT: mean 71.25, std 15.63, range [33.38, 95.31]

Sequence (324 aa):
MMKRIVAVVAALLLCLSCVACKGHTHTPGDWVTDLEATCVAKGTKHKACTECGETVETGEIPVAQTHMFANGVCSVCGKAEYEKADLATIYKTAAKTAWQVLGAGDPTQEAQPQPTSGAASLLLSPLSFNLPGELPEITGGSTLKSLKADACTMFALVNMIGEYY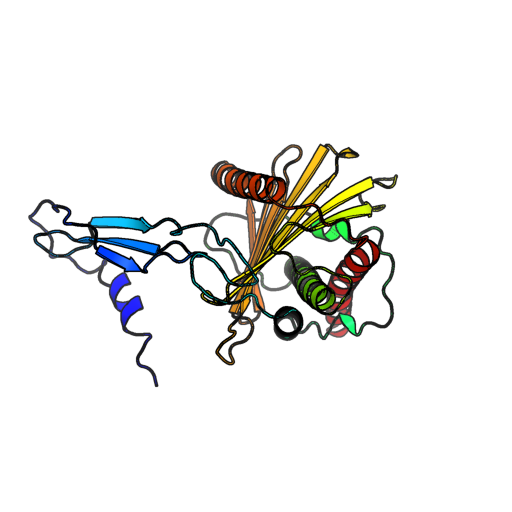ENDAFIVTTDAVSFTIQSNSLMSQPVTVEITLLPRLDTENGKIYLEMILDMPELSNTAYYHFVLGYDFEGDAGVTSFHLVMIQGGGDKSYSEQKMSADGKFYKRSEFTPEFTSAADALMTAFEAKKAEGQTITGDLAEEFDRYCSIGSRAYMNAMNAQM

Foldseek 3Di:
DPDDPPPPVVVVVVPPPCPDPPDDDFDWDDKDWPADAALPGKTKIFTARPPPRHTDDIDIHPHPHHQDDDPQAGPGPRHGHDQLLRLLCVLQLLLQLQCVLLVLHDLVPPDDQDQDLCLVVLVVDDPDDDDDDPFDWDDDDPSLLSLQLVSLLVSLVSNLVSVLSVDPPRDDDQAKAWEWAWRCPPDVHTFIWIKIWGWDDDQVQQKTWIWMWTDTVVQQKIKIKTWIWRANPPDDLRTAKIKIWMWMDPDQIKIKIWMAGSNGIIGIDIDSDVVVVVVVVVVVVVVVVRNVVGDHPDDHCHVVSSRSSSSSNVSSVVSVVVVD

Radius of gyration: 22.23 Å; chains: 1; bounding box: 58×54×69 Å